Protein AF-A0A0P9FNM0-F1 (afdb_monomer)

Solvent-accessible surface area (backbone atoms only — not comparable to full-atom values): 10881 Å² total; per-residue (Å²): 140,83,51,74,68,59,50,56,63,58,70,64,68,83,53,91,48,70,67,69,65,46,70,87,40,48,72,67,46,51,59,49,38,71,80,38,43,80,54,51,61,32,48,52,51,40,46,36,41,43,70,55,76,51,53,64,92,78,48,52,74,67,55,51,50,51,52,52,53,34,51,51,55,51,51,50,60,74,68,43,91,63,91,73,80,65,59,73,82,60,75,40,80,58,45,65,48,32,53,52,41,36,53,27,50,75,69,69,49,59,66,27,45,35,50,57,47,26,56,71,61,36,95,62,41,91,82,50,55,65,69,57,32,35,49,54,44,53,49,39,35,77,70,68,69,43,66,76,47,86,47,101,88,52,76,67,23,31,50,45,67,56,49,53,51,47,37,53,52,54,52,51,51,65,70,65,54,74,81,76,78,77,82,131

Organism: NCBI:txid186479

Foldseek 3Di:
DQDPVNVVVLVPPPDPPPPVVCDPCPPVCVVVCVVPVVLVVLVVLLSCLLVVVDALVPDDPVRLVSNVVSLVVNVCVVPPPDPPPDPVVCVAPVVVSSSVSSVCSSVVNQKDALLNLLVLQDPCSSVDDSVVSNVVSVVCVVVVQWPWDDDPVDHIITGNVSSNVSNVVVVVVVVPDDPPPDDD

Nearest PDB structures (foldseek):
  5k1y-assembly1_B  TM=5.402E-01  e=5.873E-01  Sulfolobus sp. NOB8H2
  3m8f-assembly1_A  TM=5.898E-01  e=1.051E+00  Bacillus thuringiensis serovar israelensis
  4r4e-assembly1_A  TM=6.222E-01  e=1.880E+00  Bacillus subtilis subsp. subtilis str. 168
  2rdp-assembly1_A-2  TM=3.272E-01  e=3.113E-01  Geobacillus stearothermophilus

Mean predicted aligned error: 13.17 Å

Secondary structure (DSSP, 8-state):
---HHHHHHHTT-SS--TTHHHHSSHHHHHHHHHHHHHHHHHHHHHHHHHTTSS-STT--HHHHHHHHHHHHHHHHHHHS-S-----TTTSSTHHHHHHHHHHHHHHT--EEEHHHHHHHH-TTGGGS-HHHHHHHHHHHHHTTSS-EE--TTS--EEEHHHHHHHHHHHHHHHHHS-------

Radius of gyration: 19.07 Å; Cα contacts (8 Å, |Δi|>4): 123; chains: 1; bounding box: 64×29×48 Å

Sequence (184 aa):
MTTAADRARRTKRLRFDAEALKSETAAIVAALMQEYSHVVDKVDLLVRVANREISRDAADDAGIEEVSAALKQVVDVFTAKTKIRLPAFWDLPGMGQVCAAVVRWLYGDDLLSYTDAAFVLFDDAETLRPSTLTQRIRSLIKQGRLTPYIDPRHAQRVLLSEVEQLRLELQAEAQSAPVRDDPD

Structure (mmCIF, N/CA/C/O backbone):
data_AF-A0A0P9FNM0-F1
#
_entry.id   AF-A0A0P9FNM0-F1
#
loop_
_atom_site.group_PDB
_atom_site.id
_atom_site.type_symbol
_atom_site.label_atom_id
_atom_site.label_alt_id
_atom_site.label_comp_id
_atom_site.label_asym_id
_atom_site.label_entity_id
_atom_site.label_seq_id
_atom_site.pdbx_PDB_ins_code
_atom_site.Cartn_x
_atom_site.Cartn_y
_atom_site.Cartn_z
_atom_site.occupancy
_atom_site.B_iso_or_equiv
_atom_site.auth_seq_id
_atom_site.auth_comp_id
_atom_site.auth_asym_id
_atom_site.auth_atom_id
_atom_site.pdbx_PDB_model_num
ATOM 1 N N . MET A 1 1 ? -29.588 -3.071 -15.336 1.00 38.16 1 MET A N 1
ATOM 2 C CA . MET A 1 1 ? -29.544 -4.348 -14.595 1.00 38.16 1 MET A CA 1
ATOM 3 C C . MET A 1 1 ? -28.225 -5.015 -14.925 1.00 38.16 1 MET A C 1
ATOM 5 O O . MET A 1 1 ? -28.005 -5.347 -16.080 1.00 38.16 1 MET A O 1
ATOM 9 N N . THR A 1 2 ? -27.314 -5.082 -13.961 1.00 36.22 2 THR A N 1
ATOM 10 C CA . THR A 1 2 ? -25.954 -5.610 -14.151 1.00 36.22 2 THR A CA 1
ATOM 11 C C . THR A 1 2 ? -25.942 -7.038 -13.622 1.00 36.22 2 THR A C 1
ATOM 13 O O . THR A 1 2 ? -26.350 -7.263 -12.483 1.00 36.22 2 THR A O 1
ATOM 16 N N . THR A 1 3 ? -25.570 -8.007 -14.457 1.00 47.66 3 THR A N 1
ATOM 17 C CA . THR A 1 3 ? -25.781 -9.432 -14.156 1.00 47.66 3 THR A CA 1
ATOM 18 C C . THR A 1 3 ? -24.746 -9.973 -13.164 1.00 47.66 3 THR A C 1
ATOM 20 O O . THR A 1 3 ? -23.658 -9.418 -13.007 1.00 47.66 3 THR A O 1
ATOM 23 N N . ALA A 1 4 ? -25.053 -11.090 -12.493 1.00 39.69 4 ALA A N 1
ATOM 24 C CA . ALA A 1 4 ? -24.118 -11.775 -11.590 1.00 39.69 4 ALA A CA 1
ATOM 25 C C . ALA A 1 4 ? -22.792 -12.164 -12.286 1.00 39.69 4 ALA A C 1
ATOM 27 O O . ALA A 1 4 ? -21.735 -12.166 -11.656 1.00 39.69 4 ALA A O 1
ATOM 28 N N . ALA A 1 5 ? -22.829 -12.389 -13.606 1.00 36.09 5 ALA A N 1
ATOM 29 C CA . ALA A 1 5 ? -21.651 -12.621 -14.440 1.00 36.09 5 ALA A CA 1
ATOM 30 C C . ALA A 1 5 ? -20.776 -11.361 -14.616 1.00 36.09 5 ALA A C 1
ATOM 32 O O . ALA A 1 5 ? -19.549 -11.466 -14.620 1.00 36.09 5 ALA A O 1
ATOM 33 N N . ASP A 1 6 ? -21.376 -10.168 -14.687 1.00 34.19 6 ASP A N 1
ATOM 34 C CA . ASP A 1 6 ? -20.640 -8.894 -14.698 1.00 34.19 6 ASP A CA 1
ATOM 35 C C . ASP A 1 6 ? -20.016 -8.585 -13.332 1.00 34.19 6 ASP A C 1
ATOM 37 O O . ASP A 1 6 ? -18.922 -8.020 -13.257 1.00 34.19 6 ASP A O 1
ATOM 41 N N . ARG A 1 7 ? -20.677 -9.004 -12.241 1.00 39.34 7 ARG A N 1
ATOM 42 C CA . ARG A 1 7 ? -20.113 -8.946 -10.884 1.00 39.34 7 ARG A CA 1
ATOM 43 C C . ARG A 1 7 ? -18.882 -9.837 -10.769 1.00 39.34 7 ARG A C 1
ATOM 45 O O . ARG A 1 7 ? -17.840 -9.324 -10.384 1.00 39.34 7 ARG A O 1
ATOM 52 N N . ALA A 1 8 ? -18.968 -11.098 -11.199 1.00 34.09 8 ALA A N 1
ATOM 53 C CA . ALA A 1 8 ? -17.859 -12.058 -11.160 1.00 34.09 8 ALA A CA 1
ATOM 54 C C . ALA A 1 8 ? -16.671 -11.666 -12.064 1.00 34.09 8 ALA A C 1
ATOM 56 O O . ALA A 1 8 ? -15.519 -11.932 -11.725 1.00 34.09 8 ALA A O 1
ATOM 57 N N . ARG A 1 9 ? -16.920 -10.981 -13.194 1.00 36.59 9 ARG A N 1
ATOM 58 C CA . ARG A 1 9 ? -15.852 -10.398 -14.033 1.00 36.59 9 ARG A CA 1
ATOM 59 C C . ARG A 1 9 ? -15.162 -9.206 -13.369 1.00 36.59 9 ARG A C 1
ATOM 61 O O . ARG A 1 9 ? -13.968 -9.014 -13.582 1.00 36.59 9 ARG A O 1
ATOM 68 N N . ARG A 1 10 ? -15.876 -8.433 -12.543 1.00 38.09 10 ARG A N 1
ATOM 69 C CA . ARG A 1 10 ? -15.296 -7.343 -11.739 1.00 38.09 10 ARG A CA 1
ATOM 70 C C . ARG A 1 10 ? -14.498 -7.851 -10.541 1.00 38.09 10 ARG A C 1
ATOM 72 O O . ARG A 1 10 ? -13.448 -7.291 -10.257 1.00 38.09 10 ARG A O 1
ATOM 79 N N . THR A 1 11 ? -14.929 -8.939 -9.899 1.00 34.91 11 THR A N 1
ATOM 80 C CA . THR A 1 11 ? -14.232 -9.531 -8.739 1.00 34.91 11 THR A CA 1
ATOM 81 C C . THR A 1 11 ? -12.901 -10.199 -9.100 1.00 34.91 11 THR A C 1
ATOM 83 O O . THR A 1 11 ? -12.111 -10.511 -8.215 1.00 34.91 11 THR A O 1
ATOM 86 N N . LYS A 1 12 ? -12.621 -10.412 -10.393 1.00 34.88 12 LYS A N 1
ATOM 87 C CA . LYS A 1 12 ? -11.414 -11.105 -10.867 1.00 34.88 12 LYS A CA 1
ATOM 88 C C . LYS A 1 12 ? -10.185 -10.201 -11.068 1.00 34.88 12 LYS A C 1
ATOM 90 O O . LYS A 1 12 ? -9.139 -10.704 -11.444 1.00 34.88 12 LYS A O 1
ATOM 95 N N . ARG A 1 13 ? -10.273 -8.890 -10.807 1.00 40.12 13 ARG A N 1
ATOM 96 C CA . ARG A 1 13 ? -9.205 -7.904 -11.097 1.00 40.12 13 ARG A CA 1
ATOM 97 C C . ARG A 1 13 ? -8.299 -7.534 -9.911 1.00 40.12 13 ARG A C 1
ATOM 99 O O . ARG A 1 13 ? -7.720 -6.457 -9.899 1.00 40.12 13 ARG A O 1
ATOM 106 N N . LEU A 1 14 ? -8.170 -8.412 -8.916 1.00 41.09 14 LEU A N 1
ATOM 107 C CA . LEU A 1 14 ? -7.353 -8.162 -7.714 1.00 41.09 14 LEU A CA 1
ATOM 108 C C . LEU A 1 14 ? -6.088 -9.022 -7.600 1.00 41.09 14 LEU A C 1
ATOM 110 O O . LEU A 1 14 ? -5.408 -8.987 -6.578 1.00 41.09 14 LEU A O 1
ATOM 114 N N . ARG A 1 15 ? -5.731 -9.742 -8.661 1.00 39.88 15 ARG A N 1
ATOM 115 C CA . ARG A 1 15 ? -4.331 -10.048 -8.950 1.00 39.88 15 ARG A CA 1
ATOM 116 C C . ARG A 1 15 ? -3.903 -9.087 -10.043 1.00 39.88 15 ARG A C 1
ATOM 118 O O . ARG A 1 15 ? -4.678 -8.848 -10.970 1.00 39.88 15 ARG A O 1
ATOM 125 N N . PHE A 1 16 ? -2.689 -8.556 -9.963 1.00 44.75 16 PHE A N 1
ATOM 126 C CA . PHE A 1 16 ? -2.010 -8.119 -11.176 1.00 44.75 16 PHE A CA 1
ATOM 127 C C . PHE A 1 16 ? -1.901 -9.367 -12.069 1.00 44.75 16 PHE A C 1
ATOM 129 O O . PHE A 1 16 ? -0.986 -10.168 -11.918 1.00 44.75 16 PHE A O 1
ATOM 136 N N . ASP A 1 17 ? -2.916 -9.617 -12.902 1.00 45.38 17 ASP A N 1
ATOM 137 C CA . ASP A 1 17 ? -2.969 -10.777 -13.789 1.00 45.38 17 ASP A CA 1
ATOM 138 C C . ASP A 1 17 ? -1.904 -10.561 -14.867 1.00 45.38 17 ASP A C 1
ATOM 140 O O . ASP A 1 17 ? -2.145 -9.935 -15.904 1.00 45.38 17 ASP A O 1
ATOM 144 N N . ALA A 1 18 ? -0.704 -11.084 -14.615 1.00 43.47 18 ALA A N 1
ATOM 145 C CA . ALA A 1 18 ? 0.415 -11.082 -15.552 1.00 43.47 18 ALA A CA 1
ATOM 146 C C . ALA A 1 18 ? 0.034 -11.689 -16.922 1.00 43.47 18 ALA A C 1
ATOM 148 O O . ALA A 1 18 ? 0.646 -11.374 -17.941 1.00 43.47 18 ALA A O 1
ATOM 149 N N . GLU A 1 19 ? -1.002 -12.534 -16.970 1.00 39.91 19 GLU A N 1
ATOM 150 C CA . GLU A 1 19 ? -1.566 -13.116 -18.194 1.00 39.91 19 GLU A CA 1
ATOM 151 C C . GLU A 1 19 ? -2.535 -12.190 -18.941 1.00 39.91 19 GLU A C 1
ATOM 153 O O . GLU A 1 19 ? -2.484 -12.130 -20.171 1.00 39.91 19 GLU A O 1
ATOM 158 N N . ALA A 1 20 ? -3.360 -11.406 -18.240 1.00 44.75 20 ALA A N 1
ATOM 159 C CA . ALA A 1 20 ? -4.204 -10.393 -18.881 1.00 44.75 20 ALA A CA 1
ATOM 160 C C . ALA A 1 20 ? -3.356 -9.229 -19.434 1.00 44.75 20 ALA A C 1
ATOM 162 O O . ALA A 1 20 ? -3.670 -8.686 -20.492 1.00 44.75 20 ALA A O 1
ATOM 163 N N . LEU A 1 21 ? -2.226 -8.923 -18.781 1.00 43.78 21 LEU A N 1
ATOM 164 C CA . LEU A 1 21 ? -1.200 -7.979 -19.248 1.00 43.78 21 LEU A CA 1
ATOM 165 C C . LEU A 1 21 ? -0.568 -8.375 -20.600 1.00 43.78 21 LEU A C 1
ATOM 167 O O . LEU A 1 21 ? -0.133 -7.507 -21.362 1.00 43.78 21 LEU A O 1
ATOM 171 N N . LYS A 1 22 ? -0.505 -9.680 -20.905 1.00 44.53 22 LYS A N 1
ATOM 172 C CA . LYS A 1 22 ? 0.195 -10.219 -22.084 1.00 44.53 22 LYS A CA 1
ATOM 173 C C . LYS A 1 22 ? -0.610 -10.148 -23.384 1.00 44.53 22 LYS A C 1
ATOM 175 O O . LYS A 1 22 ? 0.004 -10.059 -24.441 1.00 44.53 22 LYS A O 1
ATOM 180 N N . SER A 1 23 ? -1.945 -10.205 -23.349 1.00 42.69 23 SER A N 1
ATOM 181 C CA . SER A 1 23 ? -2.731 -10.571 -24.547 1.00 42.69 23 SER A CA 1
ATOM 182 C C . SER A 1 23 ? -3.192 -9.396 -25.431 1.00 42.69 23 SER A C 1
ATOM 184 O O . SER A 1 23 ? -3.184 -9.527 -26.651 1.00 42.69 23 SER A O 1
ATOM 186 N N . GLU A 1 24 ? -3.514 -8.222 -24.873 1.00 40.38 24 GLU A N 1
ATOM 187 C CA . GLU A 1 24 ? -4.010 -7.071 -25.668 1.00 40.38 24 GLU A CA 1
ATOM 188 C C . GLU A 1 24 ? -2.902 -6.127 -26.174 1.00 40.38 24 GLU A C 1
ATOM 190 O O . GLU A 1 24 ? -3.133 -5.279 -27.034 1.00 40.38 24 GLU A O 1
ATOM 195 N N . THR A 1 25 ? -1.670 -6.311 -25.698 1.00 46.38 25 THR A N 1
ATOM 196 C CA . THR A 1 25 ? -0.555 -5.367 -25.892 1.00 46.38 25 THR A CA 1
ATOM 197 C C . THR A 1 25 ? 0.674 -5.999 -26.555 1.00 46.38 25 THR A C 1
ATOM 199 O O . THR A 1 25 ? 1.683 -5.324 -26.737 1.00 46.38 25 THR A O 1
ATOM 202 N N . ALA A 1 26 ? 0.613 -7.280 -26.936 1.00 43.81 26 ALA A N 1
ATOM 203 C CA . ALA A 1 26 ? 1.778 -8.126 -27.212 1.00 43.81 26 ALA A CA 1
ATOM 204 C C . ALA A 1 26 ? 2.743 -7.601 -28.292 1.00 43.81 26 ALA A C 1
ATOM 206 O O . ALA A 1 26 ? 3.949 -7.715 -28.122 1.00 43.81 26 ALA A O 1
ATOM 207 N N . ALA A 1 27 ? 2.253 -7.008 -29.385 1.00 40.34 27 ALA A N 1
ATOM 208 C CA . ALA A 1 27 ? 3.111 -6.585 -30.501 1.00 40.34 27 ALA A CA 1
ATOM 209 C C . ALA A 1 27 ? 3.817 -5.236 -30.256 1.00 40.34 27 ALA A C 1
ATOM 211 O O . ALA A 1 27 ? 4.983 -5.069 -30.605 1.00 40.34 27 ALA A O 1
ATOM 212 N N . ILE A 1 28 ? 3.127 -4.283 -29.619 1.00 44.41 28 ILE A N 1
ATOM 213 C CA . ILE A 1 28 ? 3.686 -2.971 -29.247 1.00 44.41 28 ILE A CA 1
ATOM 214 C C . ILE A 1 28 ? 4.582 -3.118 -28.012 1.00 44.41 28 ILE A C 1
ATOM 216 O O . ILE A 1 28 ? 5.656 -2.523 -27.950 1.00 44.41 28 ILE A O 1
ATOM 220 N N . VAL A 1 29 ? 4.179 -3.973 -27.065 1.00 46.12 29 VAL A N 1
ATOM 221 C CA . VAL A 1 29 ? 4.998 -4.362 -25.916 1.00 46.12 29 VAL A CA 1
ATOM 222 C C . VAL A 1 29 ? 6.213 -5.159 -26.366 1.00 46.12 29 VAL A C 1
ATOM 224 O O . VAL A 1 29 ? 7.279 -4.833 -25.895 1.00 46.12 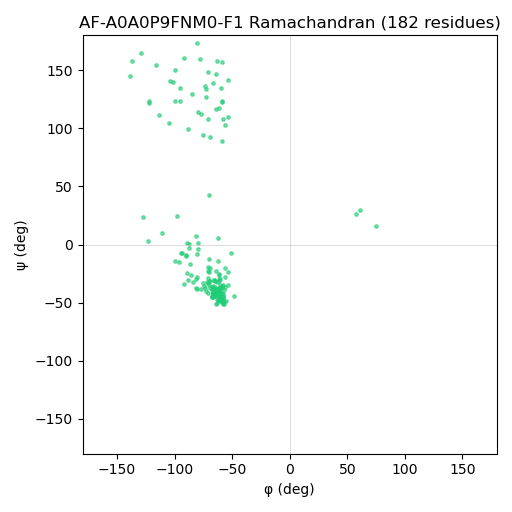29 VAL A O 1
ATOM 227 N N . ALA A 1 30 ? 6.146 -6.094 -27.319 1.00 46.88 30 ALA A N 1
ATOM 228 C CA . ALA A 1 30 ? 7.343 -6.806 -27.793 1.00 46.88 30 ALA A CA 1
ATOM 229 C C . ALA A 1 30 ? 8.399 -5.874 -28.421 1.00 46.88 30 ALA A C 1
ATOM 231 O O . ALA A 1 30 ? 9.590 -6.054 -28.174 1.00 46.88 30 ALA A O 1
ATOM 232 N N . ALA A 1 31 ? 7.975 -4.857 -29.181 1.00 43.03 31 ALA A N 1
ATOM 233 C CA . ALA A 1 31 ? 8.883 -3.872 -29.774 1.00 43.03 31 ALA A CA 1
ATOM 234 C C . ALA A 1 31 ? 9.497 -2.926 -28.720 1.00 43.03 31 ALA A C 1
ATOM 236 O O . ALA A 1 31 ? 10.698 -2.676 -28.749 1.00 43.03 31 ALA A O 1
ATOM 237 N N . LEU A 1 32 ? 8.706 -2.463 -27.742 1.00 45.12 32 LEU A N 1
ATOM 238 C CA . LEU A 1 32 ? 9.200 -1.668 -26.605 1.00 45.12 32 LEU A CA 1
ATOM 239 C C . LEU A 1 32 ? 10.011 -2.514 -25.603 1.00 45.12 32 LEU A C 1
ATOM 241 O O . LEU A 1 32 ? 10.968 -2.029 -25.011 1.00 45.12 32 LEU A O 1
ATOM 245 N N . MET A 1 33 ? 9.690 -3.795 -25.435 1.00 48.84 33 MET A N 1
ATOM 246 C CA . MET A 1 33 ? 10.411 -4.738 -24.575 1.00 48.84 33 MET A CA 1
ATOM 247 C C . MET A 1 33 ? 11.783 -5.091 -25.128 1.00 48.84 33 MET A C 1
ATOM 249 O O . MET A 1 33 ? 12.642 -5.473 -24.351 1.00 48.84 33 MET A O 1
ATOM 253 N N . GLN A 1 34 ? 12.035 -4.960 -26.430 1.00 50.03 34 GLN A N 1
ATOM 254 C CA . GLN A 1 34 ? 13.380 -5.163 -26.972 1.00 50.03 34 GLN A CA 1
ATOM 255 C C . GLN A 1 34 ? 14.316 -3.984 -26.660 1.00 50.03 34 GLN A C 1
ATOM 257 O O . GLN A 1 34 ? 15.503 -4.193 -26.425 1.00 50.03 34 GLN A O 1
ATOM 262 N N . GLU A 1 35 ? 13.779 -2.762 -26.607 1.00 51.06 35 GLU A N 1
ATOM 263 C CA . GLU A 1 35 ? 14.524 -1.533 -26.293 1.00 51.06 35 GLU A CA 1
ATOM 264 C C . GLU A 1 35 ? 14.634 -1.290 -24.769 1.00 51.06 35 GLU A C 1
ATOM 266 O O . GLU A 1 35 ? 15.618 -0.723 -24.291 1.00 51.06 35 GLU A O 1
ATOM 271 N N . TYR A 1 36 ? 13.676 -1.805 -23.985 1.00 60.97 36 TYR A N 1
ATOM 272 C CA . TYR A 1 36 ? 13.563 -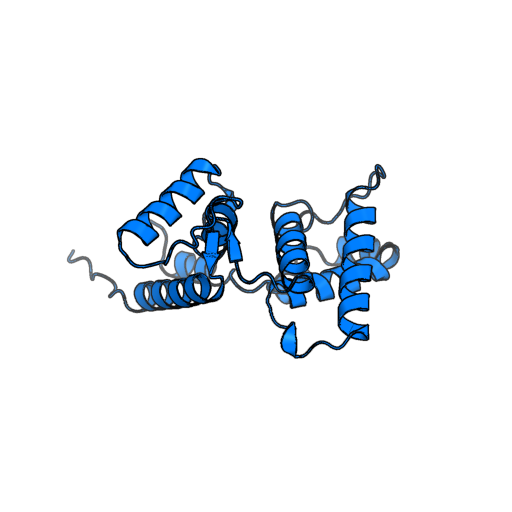1.601 -22.533 1.00 60.97 36 TYR A CA 1
ATOM 273 C C . TYR A 1 36 ? 13.440 -2.902 -21.718 1.00 60.97 36 TYR A C 1
ATOM 275 O O . TYR A 1 36 ? 12.925 -2.873 -20.600 1.00 60.97 36 TYR A O 1
ATOM 283 N N . SER A 1 37 ? 13.914 -4.043 -22.235 1.00 59.75 37 SER A N 1
ATOM 284 C CA . SER A 1 37 ? 13.850 -5.358 -21.553 1.00 59.75 37 SER A CA 1
ATOM 285 C C . SER A 1 37 ? 14.342 -5.285 -20.110 1.00 59.75 37 SER A C 1
ATOM 287 O O . SER A 1 37 ? 13.676 -5.752 -19.191 1.00 59.75 37 SER A O 1
ATOM 289 N N . HIS A 1 38 ? 15.456 -4.582 -19.910 1.00 66.44 38 HIS A N 1
ATOM 290 C CA . HIS A 1 38 ? 16.070 -4.362 -18.607 1.00 66.44 38 HIS A CA 1
ATOM 291 C C . HIS A 1 38 ? 15.174 -3.606 -17.610 1.00 66.44 38 HIS A C 1
ATOM 293 O O . HIS A 1 38 ? 15.348 -3.773 -16.407 1.00 66.44 38 HIS A O 1
ATOM 299 N N . VAL A 1 39 ? 14.228 -2.779 -18.069 1.00 72.94 39 VAL A N 1
ATOM 300 C CA . VAL A 1 39 ? 13.275 -2.052 -17.208 1.00 72.94 39 VAL A CA 1
ATOM 301 C C . VAL A 1 39 ? 12.077 -2.929 -16.853 1.00 72.94 39 VAL A C 1
ATOM 303 O O . VAL A 1 39 ? 11.539 -2.810 -15.754 1.00 72.94 39 VAL A O 1
ATOM 306 N N . VAL A 1 40 ? 11.663 -3.830 -17.748 1.00 70.88 40 VAL A N 1
ATOM 307 C CA . VAL A 1 40 ? 10.503 -4.696 -17.500 1.00 70.88 40 VAL A CA 1
ATOM 308 C C . VAL A 1 40 ? 10.771 -5.692 -16.385 1.00 70.88 40 VAL A C 1
ATOM 310 O O . VAL A 1 40 ? 9.945 -5.796 -15.484 1.00 70.88 40 VAL A O 1
ATOM 313 N N . ASP A 1 41 ? 11.942 -6.328 -16.373 1.00 79.31 41 ASP A N 1
ATOM 314 C CA . ASP A 1 41 ? 12.319 -7.250 -15.292 1.00 79.31 41 ASP A CA 1
ATOM 315 C C . ASP A 1 41 ? 12.366 -6.534 -13.933 1.00 79.31 41 ASP A C 1
ATOM 317 O O . ASP A 1 41 ? 11.976 -7.080 -12.902 1.00 79.31 41 ASP A O 1
ATOM 321 N N . LYS A 1 42 ? 12.787 -5.263 -13.933 1.00 82.94 42 LYS A N 1
ATOM 322 C CA . LYS A 1 42 ? 12.813 -4.426 -12.728 1.00 82.94 42 LYS A CA 1
ATOM 323 C C . LYS A 1 42 ? 11.412 -4.119 -12.251 1.00 82.94 42 LYS A C 1
ATOM 325 O O . LYS A 1 42 ? 11.150 -4.237 -11.065 1.00 82.94 42 LYS A O 1
ATOM 330 N N . VAL A 1 43 ? 10.504 -3.751 -13.146 1.00 79.69 43 VAL A N 1
ATOM 331 C CA . VAL A 1 43 ? 9.116 -3.507 -12.751 1.00 79.69 43 VAL A CA 1
ATOM 332 C C . VAL A 1 43 ? 8.415 -4.769 -12.296 1.00 79.69 43 VAL A C 1
ATOM 334 O O . VAL A 1 43 ? 7.675 -4.690 -11.324 1.00 79.69 43 VAL A O 1
ATOM 337 N N . ASP A 1 44 ? 8.674 -5.918 -12.914 1.00 81.75 44 ASP A N 1
ATOM 338 C CA . ASP A 1 44 ? 8.151 -7.188 -12.413 1.00 81.75 44 ASP A CA 1
ATOM 339 C C . ASP A 1 44 ? 8.637 -7.443 -10.979 1.00 81.75 44 ASP A C 1
ATOM 341 O O . ASP A 1 44 ? 7.825 -7.676 -10.084 1.00 81.75 44 ASP A O 1
ATOM 345 N N . LEU A 1 45 ? 9.936 -7.253 -10.714 1.00 86.38 45 LEU A N 1
ATOM 346 C CA . LEU A 1 45 ? 10.486 -7.305 -9.357 1.00 86.38 45 LEU A CA 1
ATOM 347 C C . LEU A 1 45 ? 9.769 -6.331 -8.405 1.00 86.38 45 LEU A C 1
ATOM 349 O O . LEU A 1 45 ? 9.345 -6.736 -7.322 1.00 86.38 45 LEU A O 1
ATOM 353 N N . LEU A 1 46 ? 9.583 -5.068 -8.800 1.00 87.19 46 LEU A N 1
ATOM 354 C CA . LEU A 1 46 ? 8.896 -4.065 -7.978 1.00 87.19 46 LEU A CA 1
ATOM 355 C C . LEU A 1 46 ? 7.429 -4.426 -7.708 1.00 87.19 46 LEU A C 1
ATOM 357 O O . LEU A 1 46 ? 6.945 -4.214 -6.598 1.00 87.19 46 LEU A O 1
ATOM 361 N N . VAL A 1 47 ? 6.724 -4.988 -8.690 1.00 83.62 47 VAL A N 1
ATOM 362 C CA . VAL A 1 47 ? 5.338 -5.450 -8.539 1.00 83.62 47 VAL A CA 1
ATOM 363 C C . VAL A 1 47 ? 5.273 -6.634 -7.579 1.00 83.62 47 VAL A C 1
ATOM 365 O O . VAL A 1 47 ? 4.426 -6.639 -6.690 1.00 83.62 47 VAL A O 1
ATOM 368 N N . ARG A 1 48 ? 6.195 -7.597 -7.682 1.00 82.44 48 ARG A N 1
ATOM 369 C CA . ARG A 1 48 ? 6.281 -8.733 -6.750 1.00 82.44 48 ARG A CA 1
ATOM 370 C C . ARG A 1 48 ? 6.553 -8.273 -5.317 1.00 82.44 48 ARG A C 1
ATOM 372 O O . ARG A 1 48 ? 5.917 -8.766 -4.385 1.00 82.44 48 ARG A O 1
ATOM 379 N N . VAL A 1 49 ? 7.434 -7.286 -5.133 1.00 86.25 49 VAL A N 1
ATOM 380 C CA . VAL A 1 49 ? 7.658 -6.631 -3.831 1.00 86.25 49 VAL A CA 1
ATOM 381 C C . VAL A 1 49 ? 6.387 -5.931 -3.342 1.00 86.25 49 VAL A C 1
ATOM 383 O O . VAL A 1 49 ? 5.974 -6.137 -2.203 1.00 86.25 49 VAL A O 1
ATOM 386 N N . ALA A 1 50 ? 5.726 -5.142 -4.194 1.00 83.38 50 ALA A N 1
ATOM 387 C CA . ALA A 1 50 ? 4.503 -4.421 -3.841 1.00 83.38 50 ALA A CA 1
ATOM 388 C C . ALA A 1 50 ? 3.334 -5.359 -3.485 1.00 83.38 50 ALA A C 1
ATOM 390 O O . ALA A 1 50 ? 2.538 -5.038 -2.604 1.00 83.38 50 ALA A O 1
ATOM 391 N N . ASN A 1 51 ? 3.269 -6.535 -4.114 1.00 78.50 51 ASN A N 1
ATOM 392 C CA . ASN A 1 51 ? 2.316 -7.605 -3.810 1.00 78.50 51 ASN A CA 1
ATOM 393 C C . ASN A 1 51 ? 2.714 -8.452 -2.590 1.00 78.50 51 ASN A C 1
ATOM 395 O O . ASN A 1 51 ? 2.009 -9.406 -2.263 1.00 78.50 51 ASN A O 1
ATOM 399 N N . ARG A 1 52 ? 3.835 -8.131 -1.927 1.00 78.62 52 ARG A N 1
ATOM 400 C CA . ARG A 1 52 ? 4.423 -8.891 -0.811 1.00 78.62 52 ARG A CA 1
ATOM 401 C C . ARG A 1 52 ? 4.751 -10.353 -1.136 1.00 78.62 52 ARG A C 1
ATOM 403 O O . ARG A 1 52 ? 4.837 -11.189 -0.241 1.00 78.62 52 ARG A O 1
ATOM 410 N N . GLU A 1 53 ? 4.996 -10.673 -2.403 1.00 85.62 53 GLU A N 1
ATOM 411 C CA . GLU A 1 53 ? 5.511 -11.991 -2.799 1.00 85.62 53 GLU A CA 1
ATOM 412 C C . GLU A 1 53 ? 6.962 -12.190 -2.338 1.00 85.62 53 GLU A C 1
ATOM 414 O O . GLU A 1 53 ? 7.444 -13.317 -2.231 1.00 85.62 53 GLU A O 1
ATOM 419 N N . ILE A 1 54 ? 7.654 -11.084 -2.055 1.00 86.25 54 ILE A N 1
ATOM 420 C CA . ILE A 1 54 ? 8.995 -11.046 -1.482 1.00 86.25 54 ILE A CA 1
ATOM 421 C C . ILE A 1 54 ? 8.879 -10.435 -0.085 1.00 86.25 54 ILE A C 1
ATOM 423 O O . ILE A 1 54 ? 8.569 -9.252 0.066 1.00 86.25 54 ILE A O 1
ATOM 427 N N . SER A 1 55 ? 9.114 -11.244 0.949 1.00 85.69 55 SER A N 1
ATOM 428 C CA . SER A 1 55 ? 9.103 -10.770 2.336 1.00 85.69 55 SER A CA 1
ATOM 429 C C . SER A 1 55 ? 10.349 -9.942 2.636 1.00 85.69 55 SER A C 1
ATOM 431 O O . SER A 1 55 ? 11.461 -10.337 2.283 1.00 85.69 55 SER A O 1
ATOM 433 N N . ARG A 1 56 ? 10.168 -8.810 3.324 1.00 85.31 56 ARG A N 1
ATOM 434 C CA . ARG A 1 56 ? 11.278 -7.952 3.748 1.00 85.31 56 ARG A CA 1
ATOM 435 C C . ARG A 1 56 ? 12.163 -8.627 4.792 1.00 85.31 56 ARG A C 1
ATOM 437 O O . ARG A 1 56 ? 13.378 -8.452 4.739 1.00 85.31 56 ARG A O 1
ATOM 444 N N . ASP A 1 57 ? 11.567 -9.411 5.685 1.00 85.94 57 ASP A N 1
ATOM 445 C CA . ASP A 1 57 ? 12.268 -10.108 6.773 1.00 85.94 57 ASP A CA 1
ATOM 446 C C . ASP A 1 57 ? 13.131 -11.269 6.270 1.00 85.94 57 ASP A C 1
ATOM 448 O O . ASP A 1 57 ? 14.074 -11.687 6.935 1.00 85.94 57 ASP A O 1
ATOM 452 N N . ALA A 1 58 ? 12.797 -11.799 5.091 1.00 85.12 58 ALA A N 1
ATOM 453 C CA . ALA A 1 58 ? 13.531 -12.883 4.447 1.00 85.12 58 ALA A CA 1
ATOM 454 C C . ALA A 1 58 ? 14.590 -12.384 3.447 1.00 85.12 58 ALA A C 1
ATOM 456 O O . ALA A 1 58 ? 15.341 -13.200 2.915 1.00 85.12 58 ALA A O 1
ATOM 457 N N . ALA A 1 59 ? 14.631 -11.078 3.160 1.00 88.44 59 ALA A N 1
ATOM 458 C CA . ALA A 1 59 ? 15.578 -10.490 2.223 1.00 88.44 59 ALA A CA 1
ATOM 459 C C . ALA A 1 59 ? 16.909 -10.175 2.916 1.00 88.44 59 ALA A C 1
ATOM 461 O O . ALA A 1 59 ? 16.938 -9.522 3.962 1.00 88.44 59 ALA A O 1
ATOM 462 N N . ASP A 1 60 ? 18.004 -10.622 2.307 1.00 91.06 60 ASP A N 1
ATOM 463 C CA . ASP A 1 60 ? 19.357 -10.249 2.702 1.00 91.06 60 ASP A CA 1
ATOM 464 C C . ASP A 1 60 ? 19.751 -8.872 2.137 1.00 91.06 60 ASP A C 1
ATOM 466 O O . ASP A 1 60 ? 19.021 -8.257 1.352 1.00 91.06 60 ASP A O 1
ATOM 470 N N . ASP A 1 61 ? 20.920 -8.375 2.547 1.00 89.75 61 ASP A N 1
ATOM 471 C CA . ASP A 1 61 ? 21.438 -7.069 2.120 1.00 89.75 61 ASP A CA 1
ATOM 472 C C . ASP A 1 61 ? 21.540 -6.951 0.591 1.00 89.75 61 ASP A C 1
ATOM 474 O O . ASP A 1 61 ? 21.225 -5.900 0.030 1.00 89.75 61 ASP A O 1
ATOM 478 N N . ALA A 1 62 ? 21.898 -8.044 -0.092 1.00 92.31 62 ALA A N 1
ATOM 479 C CA . ALA A 1 62 ? 21.984 -8.090 -1.547 1.00 92.31 62 ALA A CA 1
ATOM 480 C C . ALA A 1 62 ? 20.606 -7.932 -2.212 1.00 92.31 62 ALA A C 1
ATOM 482 O O . ALA A 1 62 ? 20.460 -7.134 -3.139 1.00 92.31 62 ALA A O 1
ATOM 483 N N . GLY A 1 63 ? 19.579 -8.630 -1.718 1.00 90.56 63 GLY A N 1
ATOM 484 C CA . GLY A 1 63 ? 18.211 -8.503 -2.222 1.00 90.56 63 GLY A CA 1
ATOM 485 C C . GLY A 1 63 ? 17.610 -7.117 -1.970 1.00 90.56 63 GLY A C 1
ATOM 486 O O . GLY A 1 63 ? 16.905 -6.573 -2.821 1.00 90.56 63 GLY A O 1
ATOM 487 N N . ILE A 1 64 ? 17.919 -6.494 -0.830 1.00 91.25 64 ILE A N 1
ATOM 488 C CA . ILE A 1 64 ? 17.487 -5.119 -0.533 1.00 91.25 64 ILE A CA 1
ATOM 489 C C . ILE A 1 64 ? 18.145 -4.126 -1.500 1.00 91.25 64 ILE A C 1
ATOM 491 O O . ILE A 1 64 ? 17.471 -3.231 -2.021 1.00 91.25 64 ILE A O 1
ATOM 495 N N . GLU A 1 65 ? 19.447 -4.279 -1.756 1.00 92.69 65 GLU A N 1
ATOM 496 C CA . GLU A 1 65 ? 20.181 -3.433 -2.698 1.00 92.69 65 GLU A CA 1
ATOM 497 C C . GLU A 1 65 ? 19.655 -3.596 -4.131 1.00 92.69 65 GLU A C 1
ATOM 499 O O . GLU A 1 65 ? 19.457 -2.598 -4.827 1.00 92.69 65 GLU A O 1
ATOM 504 N N . GLU A 1 66 ? 19.336 -4.824 -4.548 1.00 93.88 66 GLU A N 1
ATOM 505 C CA . GLU A 1 66 ? 18.733 -5.110 -5.852 1.00 93.88 66 GLU A CA 1
ATOM 506 C C . GLU A 1 66 ? 17.392 -4.382 -6.033 1.00 93.88 66 GLU A C 1
ATOM 508 O O . GLU A 1 66 ? 17.193 -3.683 -7.032 1.00 93.88 66 GLU A O 1
ATOM 513 N N . VAL A 1 67 ? 16.493 -4.483 -5.048 1.00 92.38 67 VAL A N 1
ATOM 514 C CA . VAL A 1 67 ? 15.182 -3.814 -5.079 1.00 92.38 67 VAL A CA 1
ATOM 515 C C . VAL A 1 67 ? 15.339 -2.291 -5.083 1.00 92.38 67 VAL A C 1
ATOM 517 O O . VAL A 1 67 ? 14.663 -1.597 -5.846 1.00 92.38 67 VAL A O 1
ATOM 520 N N . SER A 1 68 ? 16.262 -1.753 -4.282 1.00 93.00 68 SER A N 1
ATOM 521 C CA . SER A 1 68 ? 16.568 -0.317 -4.246 1.00 93.00 68 SER A CA 1
ATOM 522 C C . SER A 1 68 ? 17.106 0.191 -5.592 1.00 93.00 68 SER A C 1
ATOM 524 O O . SER A 1 68 ? 16.646 1.211 -6.120 1.00 93.00 68 SER A O 1
ATOM 526 N N . ALA A 1 69 ? 18.033 -0.550 -6.206 1.00 90.44 69 ALA A N 1
ATOM 527 C CA . ALA A 1 69 ? 18.585 -0.228 -7.516 1.00 90.44 69 ALA A CA 1
ATOM 528 C C . ALA A 1 69 ? 17.525 -0.320 -8.624 1.00 90.44 69 ALA A C 1
ATOM 530 O O . ALA A 1 69 ? 17.485 0.542 -9.508 1.00 90.44 69 ALA A O 1
ATOM 531 N N . ALA A 1 70 ? 16.647 -1.326 -8.569 1.00 89.56 70 ALA A N 1
ATOM 532 C CA . ALA A 1 70 ? 15.517 -1.465 -9.480 1.00 89.56 70 ALA A CA 1
ATOM 533 C C . ALA A 1 70 ? 14.557 -0.273 -9.366 1.00 89.56 70 ALA A C 1
ATOM 535 O O . ALA A 1 70 ? 14.227 0.335 -10.385 1.00 89.56 70 ALA A O 1
ATOM 536 N N . LEU A 1 71 ? 14.187 0.122 -8.143 1.00 89.31 71 LEU A N 1
ATOM 537 C CA . LEU A 1 71 ? 13.327 1.279 -7.891 1.00 89.31 71 LEU A CA 1
ATOM 538 C C . LEU A 1 71 ? 13.920 2.556 -8.483 1.00 89.31 71 LEU A C 1
ATOM 540 O O . LEU A 1 71 ? 13.229 3.278 -9.200 1.00 89.31 71 LEU A O 1
ATOM 544 N N . LYS A 1 72 ? 15.204 2.818 -8.222 1.00 86.56 72 LYS A N 1
ATOM 545 C CA . LYS A 1 72 ? 15.891 4.000 -8.750 1.00 86.56 72 LYS A CA 1
ATOM 546 C C . LYS A 1 72 ? 15.854 4.037 -10.276 1.00 86.56 72 LYS A C 1
ATOM 548 O O . LYS A 1 72 ? 15.465 5.046 -10.847 1.00 86.56 72 LYS A O 1
ATOM 553 N N . GLN A 1 73 ? 16.213 2.934 -10.930 1.00 83.50 73 GLN A N 1
ATOM 554 C CA . GLN A 1 73 ? 16.251 2.865 -12.393 1.00 83.50 73 GLN A CA 1
ATOM 555 C C . GLN A 1 73 ? 14.862 3.050 -13.012 1.00 83.50 73 GLN A C 1
ATOM 557 O O . GLN A 1 73 ? 14.730 3.732 -14.025 1.00 83.50 73 GLN A O 1
ATOM 562 N N . VAL A 1 74 ? 13.821 2.497 -12.387 1.00 80.06 74 VAL A N 1
ATOM 563 C CA . VAL A 1 74 ? 12.436 2.708 -12.821 1.00 80.06 74 VAL A CA 1
ATOM 564 C C . VAL A 1 74 ? 12.051 4.183 -12.664 1.00 80.06 74 VAL A C 1
ATOM 566 O O . VAL A 1 74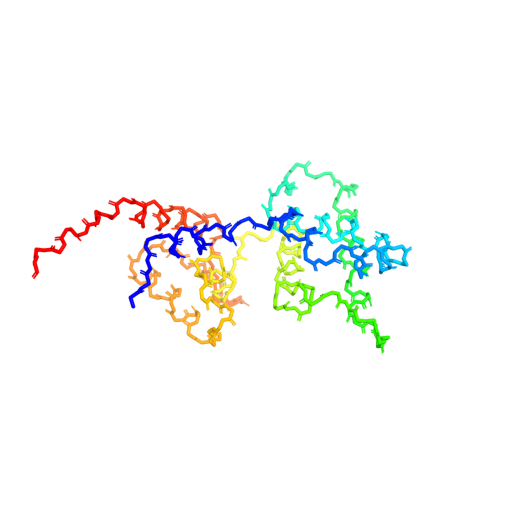 ? 11.630 4.803 -13.635 1.00 80.06 74 VAL A O 1
ATOM 569 N N . VAL A 1 75 ? 12.269 4.795 -11.497 1.00 80.50 75 VAL A N 1
ATOM 570 C CA . VAL A 1 75 ? 11.974 6.223 -11.272 1.00 80.50 75 VAL A CA 1
ATOM 571 C C . VAL A 1 75 ? 12.747 7.128 -12.236 1.00 80.50 75 VAL A C 1
ATOM 573 O O . VAL A 1 75 ? 12.164 8.068 -12.778 1.00 80.50 75 VAL A O 1
ATOM 576 N N . ASP A 1 76 ? 14.020 6.840 -12.500 1.00 80.00 76 ASP A N 1
ATOM 577 C CA . ASP A 1 76 ? 14.845 7.601 -13.443 1.00 80.00 76 ASP A CA 1
ATOM 578 C C . ASP A 1 76 ? 14.243 7.558 -14.858 1.00 80.00 76 ASP A C 1
ATOM 580 O O . ASP A 1 76 ? 14.149 8.591 -15.517 1.00 80.00 76 ASP A O 1
ATOM 584 N N . VAL A 1 77 ? 13.746 6.399 -15.308 1.00 75.00 77 VAL A N 1
ATOM 585 C CA . VAL A 1 77 ? 13.068 6.253 -16.610 1.00 75.00 77 VAL A CA 1
ATOM 586 C C . VAL A 1 77 ? 11.749 7.031 -16.659 1.00 75.00 77 VAL A C 1
ATOM 588 O O . VAL A 1 77 ? 11.480 7.709 -17.649 1.00 75.00 77 VAL A O 1
ATOM 591 N N . PHE A 1 78 ? 10.943 6.977 -15.596 1.00 68.69 78 PHE A N 1
ATOM 592 C CA . PHE A 1 78 ? 9.653 7.678 -15.522 1.00 68.69 78 PHE A CA 1
ATOM 593 C C . PHE A 1 78 ? 9.786 9.201 -15.389 1.00 68.69 78 PHE A C 1
ATOM 595 O O . PHE A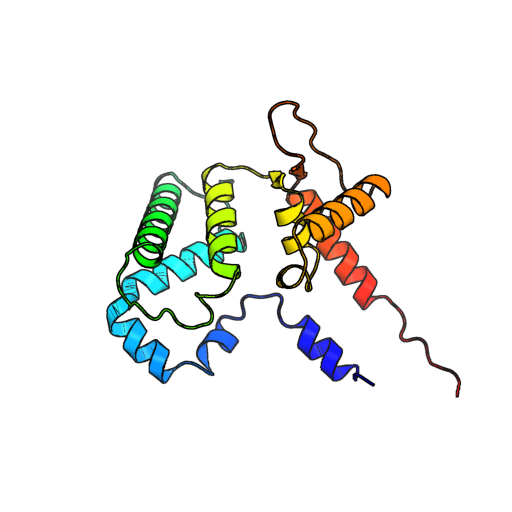 1 78 ? 8.898 9.945 -15.803 1.00 68.69 78 PHE A O 1
ATOM 602 N N . THR A 1 79 ? 10.878 9.678 -14.794 1.00 69.69 79 THR A N 1
ATOM 603 C CA . THR A 1 79 ? 11.136 11.112 -14.582 1.00 69.69 79 THR A CA 1
ATOM 604 C C . THR A 1 79 ? 12.024 11.728 -15.661 1.00 69.69 79 THR A C 1
ATOM 606 O O . THR A 1 79 ? 12.069 12.957 -15.799 1.00 69.69 79 THR A O 1
ATOM 609 N N . ALA A 1 80 ? 12.703 10.906 -16.465 1.00 65.44 80 ALA A N 1
ATOM 610 C CA . ALA A 1 80 ? 13.439 11.365 -17.627 1.00 65.44 80 ALA A CA 1
ATOM 611 C C . ALA A 1 80 ? 12.484 12.074 -18.599 1.00 65.44 80 ALA A C 1
ATOM 613 O O . ALA A 1 80 ? 11.513 11.505 -19.088 1.00 65.44 80 ALA A O 1
ATOM 614 N N . LYS A 1 81 ? 12.794 13.332 -18.944 1.00 50.81 81 LYS A N 1
ATOM 615 C CA . LYS A 1 81 ? 12.021 14.184 -19.880 1.00 50.81 81 LYS A CA 1
ATOM 616 C C . LYS A 1 81 ? 11.933 13.644 -21.319 1.00 50.81 81 LYS A C 1
ATOM 618 O O . LYS A 1 81 ? 11.469 14.337 -22.226 1.00 50.81 81 LYS A O 1
ATOM 623 N N . THR A 1 82 ? 12.442 12.449 -21.563 1.00 51.59 82 THR A N 1
ATOM 624 C CA . THR A 1 82 ? 12.348 11.737 -22.828 1.00 51.59 82 THR A CA 1
ATOM 625 C C . THR A 1 82 ? 10.899 11.350 -23.114 1.00 51.59 82 THR A C 1
ATOM 627 O O . THR A 1 82 ? 10.171 10.927 -22.225 1.00 51.59 82 THR A O 1
ATOM 630 N N . LYS A 1 83 ? 10.475 11.484 -24.378 1.00 46.53 83 LYS A N 1
ATOM 631 C CA . LYS A 1 83 ? 9.135 11.129 -24.890 1.00 46.53 83 LYS A CA 1
ATOM 632 C C . LYS A 1 83 ? 8.905 9.607 -24.919 1.00 46.53 83 LYS A C 1
ATOM 634 O O . LYS A 1 83 ? 8.426 9.077 -25.921 1.00 46.53 83 LYS A O 1
ATOM 639 N N . ILE A 1 84 ? 9.308 8.895 -23.874 1.00 52.59 84 ILE A N 1
ATOM 640 C CA . ILE A 1 84 ? 9.105 7.456 -23.766 1.00 52.59 84 ILE A CA 1
ATOM 641 C C . ILE A 1 84 ? 7.610 7.266 -23.532 1.00 52.59 84 ILE A C 1
ATOM 643 O O . ILE A 1 84 ? 7.082 7.626 -22.483 1.00 52.59 84 ILE A O 1
ATOM 647 N N . ARG A 1 85 ? 6.906 6.760 -24.548 1.00 51.91 85 ARG A N 1
ATOM 648 C CA . ARG A 1 85 ? 5.531 6.294 -24.374 1.00 51.91 85 ARG A CA 1
ATOM 649 C C . ARG A 1 85 ? 5.603 4.961 -23.656 1.00 51.91 85 ARG A C 1
ATOM 651 O O . ARG A 1 85 ? 5.793 3.924 -24.288 1.00 51.91 85 ARG A O 1
ATOM 658 N N . LEU A 1 86 ? 5.479 5.009 -22.339 1.00 52.56 86 LEU A N 1
ATOM 659 C CA . LEU A 1 86 ? 5.270 3.805 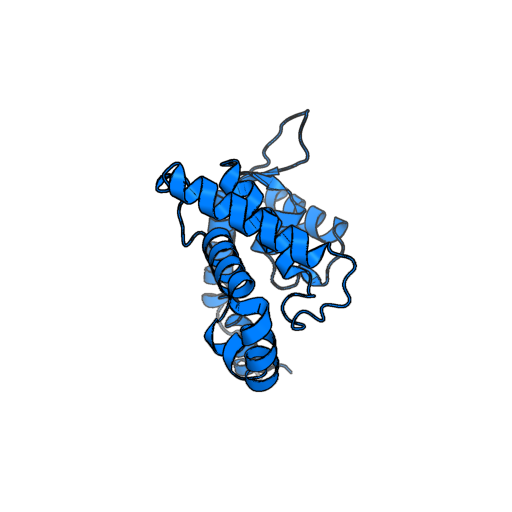-21.561 1.00 52.56 86 LEU A CA 1
ATOM 660 C C . LEU A 1 86 ? 3.913 3.199 -21.953 1.00 52.56 86 LEU A C 1
ATOM 662 O O . LEU A 1 86 ? 2.993 3.935 -22.329 1.00 52.56 86 LEU A O 1
ATOM 666 N N . PRO A 1 87 ? 3.770 1.864 -21.937 1.00 51.97 87 PRO A N 1
ATOM 667 C CA . PRO A 1 87 ? 2.478 1.242 -22.184 1.00 51.97 87 PRO A CA 1
ATOM 668 C C . PRO A 1 87 ? 1.425 1.835 -21.239 1.00 51.97 87 PRO A C 1
ATOM 670 O O . PRO A 1 87 ? 1.717 2.059 -20.070 1.00 51.97 87 PRO A O 1
ATOM 673 N N . ALA A 1 88 ? 0.193 2.058 -21.706 1.00 51.41 88 ALA A N 1
ATOM 674 C CA . ALA A 1 88 ? -0.839 2.774 -20.938 1.00 51.41 88 ALA A CA 1
ATOM 675 C C . ALA A 1 88 ? -1.137 2.169 -19.549 1.00 51.41 88 ALA A C 1
ATOM 677 O O . ALA A 1 88 ? -1.635 2.863 -18.669 1.00 51.41 88 ALA A O 1
ATOM 678 N N . PHE A 1 89 ? -0.799 0.894 -19.326 1.00 50.78 89 PHE A N 1
ATOM 679 C CA . PHE A 1 89 ? -0.911 0.256 -18.013 1.00 50.78 89 PHE A CA 1
ATOM 680 C C . PHE A 1 89 ? 0.119 0.751 -16.977 1.00 50.78 89 PHE A C 1
ATOM 682 O O . PHE A 1 89 ? -0.110 0.598 -15.783 1.00 50.78 89 PHE A O 1
ATOM 689 N N . TRP A 1 90 ? 1.223 1.361 -17.420 1.00 51.75 90 TRP A N 1
ATOM 690 C CA . TRP A 1 90 ? 2.272 1.979 -16.593 1.00 51.75 90 TRP A CA 1
ATOM 691 C C . TRP A 1 90 ? 1.983 3.453 -16.293 1.00 51.75 90 TRP A C 1
ATOM 693 O O . TRP A 1 90 ? 2.484 3.985 -15.309 1.00 51.75 90 TRP A O 1
ATOM 703 N N . ASP A 1 91 ? 1.190 4.100 -17.152 1.00 52.31 91 ASP A N 1
ATOM 704 C CA . ASP A 1 91 ? 0.894 5.542 -17.138 1.00 52.31 91 ASP A CA 1
ATOM 705 C C . ASP A 1 91 ? -0.306 5.898 -16.229 1.00 52.31 91 ASP A C 1
ATOM 707 O O . ASP A 1 91 ? -0.677 7.059 -16.059 1.00 52.31 91 ASP A O 1
ATOM 711 N N . LEU A 1 92 ? -0.940 4.882 -15.637 1.00 44.53 92 LEU A N 1
ATOM 712 C CA . LEU A 1 92 ? -2.069 5.004 -14.718 1.00 44.53 92 LEU A CA 1
ATOM 713 C C . LEU A 1 92 ? -1.583 5.089 -13.256 1.00 44.53 92 LEU A C 1
ATOM 715 O O . LEU A 1 92 ? -0.466 4.664 -12.957 1.00 44.53 92 LEU A O 1
ATOM 719 N N . PRO A 1 93 ? -2.408 5.593 -12.315 1.00 52.84 93 PRO A N 1
ATOM 720 C CA . PRO A 1 93 ? -2.065 5.797 -10.896 1.00 52.84 93 PRO A CA 1
ATOM 721 C C . PRO A 1 93 ? -1.457 4.591 -10.140 1.00 52.84 93 PRO A C 1
ATOM 723 O O . PRO A 1 93 ? -0.976 4.768 -9.021 1.00 52.84 93 PRO A O 1
ATOM 726 N N . GLY A 1 94 ? -1.405 3.400 -10.745 1.00 65.62 94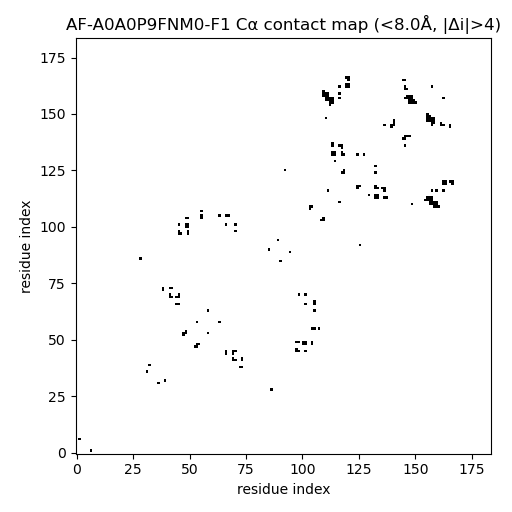 GLY A N 1
ATOM 727 C CA . GLY A 1 94 ? -0.804 2.188 -10.192 1.00 65.62 94 GLY A CA 1
ATOM 728 C C . GLY A 1 94 ? 0.722 2.217 -10.032 1.00 65.62 94 GLY A C 1
ATOM 729 O O . GLY A 1 94 ? 1.208 1.746 -9.010 1.00 65.62 94 GLY A O 1
ATOM 730 N N . MET A 1 95 ? 1.513 2.796 -10.951 1.00 74.44 95 MET A N 1
ATOM 731 C CA . MET A 1 95 ? 2.983 2.742 -10.789 1.00 74.44 95 MET A CA 1
ATOM 732 C C . MET A 1 95 ? 3.469 3.594 -9.609 1.00 74.44 95 MET A C 1
ATOM 734 O O . MET A 1 95 ? 4.351 3.182 -8.859 1.00 74.44 95 MET A O 1
ATOM 738 N N . GLY A 1 96 ? 2.850 4.757 -9.382 1.00 72.75 96 GLY A N 1
ATOM 739 C CA . GLY A 1 96 ? 3.127 5.566 -8.192 1.00 72.75 96 GLY A CA 1
ATOM 740 C C . GLY A 1 96 ? 2.841 4.804 -6.893 1.00 72.75 96 GLY A C 1
ATOM 741 O O . GLY A 1 96 ? 3.596 4.925 -5.929 1.00 72.75 96 GLY A O 1
ATOM 742 N N . GLN A 1 97 ? 1.801 3.965 -6.884 1.00 72.75 97 GLN A N 1
ATOM 743 C CA . GLN A 1 97 ? 1.461 3.105 -5.750 1.00 72.75 97 GLN A CA 1
ATOM 744 C C . GLN A 1 97 ? 2.429 1.932 -5.587 1.00 72.75 97 GLN A C 1
ATOM 746 O O . GLN A 1 97 ? 2.815 1.641 -4.457 1.00 72.75 97 GLN A O 1
ATOM 751 N N . VAL A 1 98 ? 2.861 1.300 -6.686 1.00 80.31 98 VAL A N 1
ATOM 752 C CA . VAL A 1 98 ? 3.906 0.262 -6.672 1.00 80.31 98 VAL A CA 1
ATOM 753 C C . VAL A 1 98 ? 5.184 0.837 -6.067 1.00 80.31 98 VAL A C 1
ATOM 755 O O . VAL A 1 98 ? 5.688 0.298 -5.087 1.00 80.31 98 VAL A O 1
ATOM 758 N N . CYS A 1 99 ? 5.655 1.987 -6.559 1.00 83.69 99 CYS A N 1
ATOM 759 C CA . CYS A 1 99 ? 6.824 2.665 -6.002 1.00 83.69 99 CYS A CA 1
ATOM 760 C C . CYS A 1 99 ? 6.640 2.999 -4.514 1.00 83.69 99 CYS A C 1
ATOM 762 O O . CYS A 1 99 ? 7.542 2.749 -3.720 1.00 83.69 99 CYS A O 1
ATOM 764 N N . ALA A 1 100 ? 5.475 3.511 -4.103 1.00 79.12 100 ALA A N 1
ATOM 765 C CA . ALA A 1 100 ? 5.199 3.800 -2.694 1.00 79.12 100 ALA A CA 1
ATOM 766 C C . ALA A 1 100 ? 5.210 2.535 -1.814 1.00 79.12 100 ALA A C 1
ATOM 768 O O . ALA A 1 100 ? 5.733 2.565 -0.699 1.00 79.12 100 ALA A O 1
ATOM 769 N N . ALA A 1 101 ? 4.672 1.416 -2.307 1.00 82.06 101 ALA A N 1
ATOM 770 C CA . ALA A 1 101 ? 4.696 0.131 -1.614 1.00 82.06 101 ALA A CA 1
ATOM 771 C C . ALA A 1 101 ? 6.119 -0.429 -1.485 1.00 82.06 101 ALA A C 1
ATOM 773 O O . ALA A 1 101 ? 6.502 -0.868 -0.403 1.00 82.06 101 ALA A O 1
ATOM 774 N N . VAL A 1 102 ? 6.923 -0.336 -2.545 1.00 87.81 102 VAL A N 1
ATOM 775 C CA . VAL A 1 102 ? 8.340 -0.728 -2.528 1.00 87.81 102 VAL A CA 1
ATOM 776 C C . VAL A 1 102 ? 9.138 0.137 -1.555 1.00 87.81 102 VAL A C 1
ATOM 778 O O . VAL A 1 102 ? 9.945 -0.385 -0.795 1.00 87.81 102 VAL A O 1
ATOM 781 N N . VAL A 1 103 ? 8.910 1.453 -1.531 1.00 87.38 103 VAL A N 1
ATOM 782 C CA . V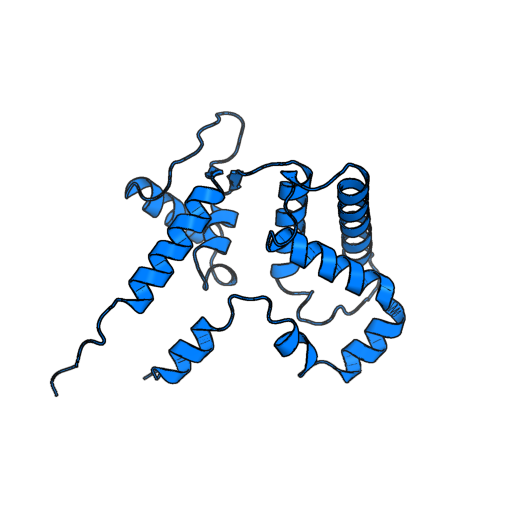AL A 1 103 ? 9.578 2.356 -0.582 1.00 87.38 103 VAL A CA 1
ATOM 783 C C . VAL A 1 103 ? 9.276 1.947 0.860 1.00 87.38 103 VAL A C 1
ATOM 785 O O . VAL A 1 103 ? 10.197 1.849 1.668 1.00 87.38 103 VAL A O 1
ATOM 788 N N . ARG A 1 104 ? 8.013 1.645 1.185 1.00 85.19 104 ARG A N 1
ATOM 789 C CA . ARG A 1 104 ? 7.646 1.126 2.513 1.00 85.19 104 ARG A CA 1
ATOM 790 C C . ARG A 1 104 ? 8.351 -0.189 2.828 1.00 85.19 104 ARG A C 1
ATOM 792 O O . ARG A 1 104 ? 8.905 -0.324 3.914 1.00 85.19 104 ARG A O 1
ATOM 799 N N . TRP A 1 105 ? 8.388 -1.113 1.867 1.00 90.50 105 TRP A N 1
ATOM 800 C CA . TRP A 1 105 ? 9.105 -2.380 2.000 1.00 90.50 105 TRP A CA 1
ATOM 801 C C . TRP A 1 105 ? 10.595 -2.162 2.298 1.00 90.50 105 TRP A C 1
ATOM 803 O O . TRP A 1 105 ? 11.122 -2.754 3.235 1.00 90.50 105 TRP A O 1
ATOM 813 N N . LEU A 1 106 ? 11.264 -1.250 1.583 1.00 89.56 106 LEU A N 1
ATOM 814 C CA . LEU A 1 106 ? 12.677 -0.923 1.808 1.00 89.56 106 LEU A CA 1
ATOM 815 C C . LEU A 1 106 ? 12.930 -0.392 3.226 1.00 89.56 106 LEU A C 1
ATOM 817 O O . LEU A 1 106 ? 13.910 -0.790 3.859 1.00 89.56 106 LEU A O 1
ATOM 821 N N . TYR A 1 107 ? 12.038 0.462 3.732 1.00 85.75 107 TYR A N 1
ATOM 822 C CA . TYR A 1 107 ? 12.135 1.037 5.076 1.00 85.75 107 TYR A CA 1
ATOM 823 C C . TYR A 1 107 ? 11.640 0.116 6.200 1.00 85.75 107 TYR A C 1
ATOM 825 O O . TYR A 1 107 ? 11.830 0.460 7.365 1.00 85.75 107 TYR A O 1
ATOM 833 N N . GLY A 1 108 ? 11.016 -1.023 5.881 1.00 82.00 108 GLY A N 1
ATOM 834 C CA . GLY A 1 108 ? 10.321 -1.843 6.878 1.00 82.00 108 GLY A CA 1
ATOM 835 C C . GLY A 1 108 ? 9.165 -1.093 7.555 1.00 82.00 108 GLY A C 1
ATOM 836 O O . GLY A 1 108 ? 8.890 -1.317 8.730 1.00 82.00 108 GLY A O 1
ATOM 837 N N . ASP A 1 109 ? 8.534 -0.148 6.847 1.00 82.38 109 ASP A N 1
ATOM 838 C CA . ASP A 1 109 ? 7.419 0.648 7.367 1.00 82.38 109 ASP A CA 1
ATOM 839 C C . ASP A 1 109 ? 6.091 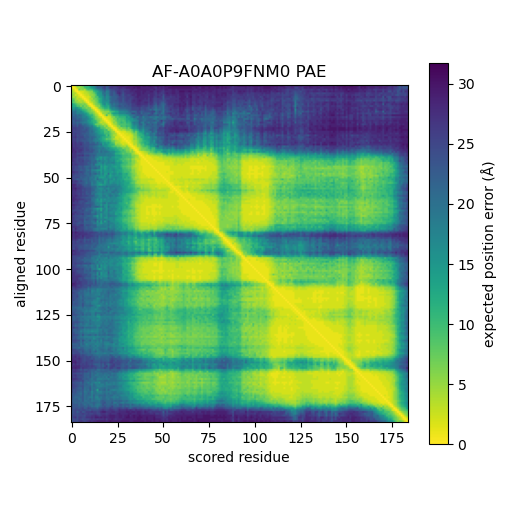-0.070 7.095 1.00 82.38 109 ASP A C 1
ATOM 841 O O . ASP A 1 109 ? 5.535 0.001 5.996 1.00 82.38 109 ASP A O 1
ATOM 845 N N . ASP A 1 110 ? 5.570 -0.748 8.116 1.00 84.69 110 ASP A N 1
ATOM 846 C CA . ASP A 1 110 ? 4.273 -1.429 8.064 1.00 84.69 110 ASP A CA 1
ATOM 847 C C . ASP A 1 110 ? 3.079 -0.491 8.296 1.00 84.69 110 ASP A C 1
ATOM 849 O O . ASP A 1 110 ? 1.937 -0.945 8.422 1.00 84.69 110 ASP A O 1
ATOM 853 N N . LEU A 1 111 ? 3.299 0.823 8.362 1.00 88.00 111 LEU A N 1
ATOM 854 C CA . LEU A 1 111 ? 2.223 1.790 8.517 1.00 88.00 111 LEU A CA 1
ATOM 855 C C . LEU A 1 111 ? 1.783 2.357 7.167 1.00 88.00 111 LEU A C 1
ATOM 857 O O . LEU A 1 111 ? 2.573 2.819 6.343 1.00 88.00 111 LEU A O 1
ATOM 861 N N . LEU A 1 112 ? 0.469 2.416 6.978 1.00 87.00 112 LEU A N 1
ATOM 862 C CA . LEU A 1 112 ? -0.161 3.057 5.834 1.00 87.00 112 LEU A CA 1
ATOM 863 C C . LEU A 1 112 ? -0.754 4.402 6.212 1.00 87.00 112 LEU A C 1
ATOM 865 O O . LEU A 1 112 ? -1.402 4.542 7.249 1.00 87.00 112 LEU A O 1
ATOM 869 N N . SER A 1 113 ? -0.625 5.378 5.314 1.00 88.12 113 SER A N 1
ATOM 870 C CA . SER A 1 113 ? -1.483 6.561 5.355 1.00 88.12 113 SER A CA 1
ATOM 871 C C . SER A 1 113 ? -2.950 6.164 5.136 1.00 88.12 113 SER A C 1
ATOM 873 O O . SER A 1 113 ? -3.245 5.130 4.535 1.00 88.12 113 SER A O 1
ATOM 875 N N . TYR A 1 114 ? -3.903 6.994 5.567 1.00 91.25 114 TYR A N 1
ATOM 876 C CA . TYR A 1 114 ? -5.325 6.705 5.324 1.00 91.25 114 TYR A CA 1
ATOM 877 C C . TYR A 1 114 ? -5.674 6.642 3.831 1.00 91.25 114 TYR A C 1
ATOM 879 O O . TYR A 1 114 ? -6.562 5.894 3.438 1.00 91.25 114 TYR A O 1
ATOM 887 N N . THR A 1 115 ? -4.986 7.403 2.983 1.00 88.19 115 THR A N 1
ATOM 888 C CA . THR A 1 115 ? -5.176 7.302 1.534 1.00 88.19 115 THR A CA 1
ATOM 889 C C . THR A 1 115 ? -4.688 5.960 1.007 1.00 88.19 115 THR A C 1
ATOM 891 O O . THR A 1 115 ? -5.435 5.308 0.286 1.00 88.19 115 THR A O 1
ATOM 894 N N . ASP A 1 116 ? -3.506 5.499 1.423 1.00 86.25 116 ASP A N 1
ATOM 895 C CA . ASP A 1 116 ? -2.972 4.201 0.989 1.00 86.25 116 ASP A CA 1
ATOM 896 C C . ASP A 1 116 ? -3.827 3.038 1.499 1.00 86.25 116 ASP A C 1
ATOM 898 O O . ASP A 1 116 ? -4.151 2.127 0.743 1.00 86.25 116 ASP A O 1
ATOM 902 N N . ALA A 1 117 ? -4.270 3.095 2.758 1.00 89.62 117 ALA A N 1
ATOM 903 C CA . ALA A 1 117 ? -5.171 2.095 3.326 1.00 89.62 117 ALA A CA 1
ATOM 904 C C . ALA A 1 117 ? -6.492 2.003 2.547 1.00 89.62 117 ALA A C 1
ATOM 906 O O . ALA A 1 117 ? -7.021 0.913 2.336 1.00 89.62 117 ALA A O 1
ATOM 907 N N . ALA A 1 118 ? -7.013 3.136 2.069 1.00 89.81 118 ALA A N 1
ATOM 908 C CA . ALA A 1 118 ? -8.218 3.161 1.250 1.00 89.81 118 ALA A CA 1
ATOM 909 C C . ALA A 1 118 ? -8.007 2.507 -0.123 1.00 89.81 118 ALA A C 1
ATOM 911 O O . ALA A 1 118 ? -8.908 1.822 -0.596 1.00 89.81 118 ALA A O 1
ATOM 912 N N . PHE A 1 119 ? -6.830 2.675 -0.734 1.00 84.88 119 PHE A N 1
ATOM 913 C CA . PHE A 1 119 ? -6.474 1.990 -1.982 1.00 84.88 119 PHE A CA 1
ATOM 914 C C . PHE A 1 119 ? -6.358 0.475 -1.820 1.00 84.88 119 PHE A C 1
ATOM 916 O O . PHE A 1 119 ? -6.661 -0.260 -2.753 1.00 84.88 119 PHE A O 1
ATOM 923 N N . VAL A 1 120 ? -5.971 -0.002 -0.637 1.00 86.12 120 VAL A N 1
ATOM 924 C CA . VAL A 1 120 ? -5.965 -1.441 -0.341 1.00 86.12 120 VAL A CA 1
ATOM 925 C C . VAL A 1 120 ? -7.388 -1.981 -0.148 1.00 86.12 120 VAL A C 1
ATOM 927 O O . VAL A 1 120 ? -7.678 -3.103 -0.559 1.00 86.12 120 VAL A O 1
ATOM 930 N N . LEU A 1 121 ? -8.276 -1.203 0.480 1.00 87.56 121 LEU A N 1
ATOM 931 C CA . LEU A 1 121 ? -9.607 -1.665 0.893 1.00 87.56 121 LEU A CA 1
ATOM 932 C C . LEU A 1 121 ? -10.705 -1.501 -0.159 1.00 87.56 121 LEU A C 1
ATOM 934 O O . LEU A 1 121 ? -11.669 -2.267 -0.135 1.00 87.56 121 LEU A O 1
ATOM 938 N N . PHE A 1 122 ? -10.622 -0.490 -1.025 1.00 85.69 122 PHE A N 1
ATOM 939 C CA . PHE A 1 122 ? -11.736 -0.107 -1.889 1.00 85.69 122 PHE A CA 1
ATOM 940 C C . PHE A 1 122 ? -11.367 -0.148 -3.371 1.00 85.69 122 PHE A C 1
ATOM 942 O O . PHE A 1 122 ? -10.522 0.613 -3.834 1.00 85.69 122 PHE A O 1
ATOM 949 N N . ASP A 1 123 ? -12.101 -0.956 -4.136 1.00 80.19 123 ASP A N 1
ATOM 950 C CA . ASP A 1 123 ? -11.908 -1.100 -5.586 1.00 80.19 123 ASP A CA 1
ATOM 951 C C . ASP A 1 123 ? -12.187 0.196 -6.372 1.00 80.19 123 ASP A C 1
ATOM 953 O O . ASP A 1 123 ? -11.712 0.366 -7.492 1.00 80.19 123 ASP A O 1
ATOM 957 N N . ASP A 1 124 ? -12.974 1.124 -5.814 1.00 82.06 124 ASP A N 1
ATOM 958 C CA . ASP A 1 124 ? -13.295 2.413 -6.436 1.00 82.06 124 ASP A CA 1
ATOM 959 C C . ASP A 1 124 ? -12.292 3.526 -6.091 1.00 82.06 124 ASP A C 1
ATOM 961 O O . ASP A 1 124 ? -12.464 4.659 -6.552 1.00 82.06 124 ASP A O 1
ATOM 965 N N . ALA A 1 125 ? -11.239 3.231 -5.317 1.00 82.25 125 ALA A N 1
ATOM 966 C CA . ALA A 1 125 ? -10.362 4.244 -4.739 1.00 82.25 125 ALA A CA 1
ATOM 967 C C . ALA A 1 125 ? -9.685 5.162 -5.773 1.00 82.25 125 ALA A C 1
ATOM 969 O O . ALA A 1 125 ? -9.561 6.361 -5.529 1.00 82.25 125 ALA A O 1
ATOM 970 N N . GLU A 1 126 ? -9.334 4.637 -6.951 1.00 75.50 126 GLU A N 1
ATOM 971 C CA . GLU A 1 126 ? -8.716 5.397 -8.054 1.00 75.50 126 GLU A CA 1
ATOM 972 C C . GLU A 1 126 ? -9.597 6.527 -8.595 1.00 75.50 126 GLU A C 1
ATOM 974 O O . GLU A 1 126 ? -9.098 7.515 -9.130 1.00 75.50 126 GLU A O 1
ATOM 979 N N . THR A 1 127 ? -10.915 6.401 -8.444 1.00 80.06 127 THR A N 1
ATOM 980 C CA . THR A 1 127 ? -11.884 7.384 -8.950 1.00 80.06 127 THR A CA 1
ATOM 981 C C . THR A 1 127 ? -12.280 8.426 -7.906 1.00 80.06 127 THR A C 1
ATOM 983 O O . THR A 1 127 ? -12.988 9.390 -8.210 1.00 80.06 127 THR A O 1
ATOM 986 N N . LEU A 1 128 ? -11.838 8.245 -6.659 1.00 80.94 128 LEU A N 1
ATOM 987 C CA . LEU A 1 128 ? -12.250 9.060 -5.528 1.00 80.94 128 LEU A CA 1
ATOM 988 C C . LEU A 1 128 ? -11.220 10.134 -5.194 1.00 80.94 128 LEU A C 1
ATOM 990 O O . LEU A 1 128 ? -10.012 9.980 -5.354 1.00 80.94 128 LEU A O 1
ATOM 994 N N . ARG A 1 129 ? -11.714 11.249 -4.649 1.00 87.19 129 ARG A N 1
ATOM 995 C CA . ARG A 1 129 ? -10.841 12.308 -4.135 1.00 87.19 129 ARG A CA 1
ATOM 996 C C . ARG A 1 129 ? -10.147 11.845 -2.845 1.00 87.19 129 ARG A C 1
ATOM 998 O O . ARG A 1 129 ? -10.786 11.172 -2.030 1.00 87.19 129 ARG A O 1
ATOM 1005 N N . PRO A 1 130 ? -8.913 12.308 -2.565 1.00 85.00 130 PRO A N 1
ATOM 1006 C CA . PRO A 1 130 ? -8.180 11.952 -1.344 1.00 85.00 130 PRO A CA 1
ATOM 1007 C C . PRO A 1 130 ? -8.948 12.210 -0.038 1.00 85.00 130 PRO A C 1
ATOM 1009 O O . PRO A 1 130 ? -8.848 11.434 0.915 1.00 85.00 130 PRO A O 1
ATOM 1012 N N . SER A 1 131 ? -9.764 13.269 0.016 1.00 89.44 131 SER A N 1
ATOM 1013 C CA . SER A 1 131 ? -10.596 13.578 1.185 1.00 89.44 131 SER A CA 1
ATOM 1014 C C . SER A 1 131 ? -11.671 12.517 1.436 1.00 89.44 131 SER A C 1
ATOM 1016 O O . SER A 1 131 ? -11.901 12.140 2.584 1.00 89.44 131 SER A O 1
ATOM 1018 N N . THR A 1 132 ? -12.288 11.993 0.373 1.00 92.00 132 THR A N 1
ATOM 1019 C CA . THR A 1 132 ? -13.290 10.922 0.447 1.00 92.00 132 THR A CA 1
ATOM 1020 C C . THR A 1 132 ? -12.662 9.617 0.928 1.00 92.00 132 THR A C 1
ATOM 1022 O O . THR A 1 132 ? -13.210 8.979 1.825 1.00 92.00 132 THR A O 1
ATOM 1025 N N . LEU A 1 133 ? -11.486 9.261 0.400 1.00 90.44 133 LEU A N 1
ATOM 1026 C CA . LEU A 1 133 ? -10.708 8.097 0.844 1.00 90.44 133 LEU A CA 1
ATOM 1027 C C . LEU A 1 133 ? -10.398 8.175 2.345 1.00 90.44 133 LEU A C 1
ATOM 1029 O O . LEU A 1 133 ? -10.734 7.275 3.114 1.00 90.44 133 LEU A O 1
ATOM 1033 N N . THR A 1 134 ? -9.859 9.317 2.775 1.00 92.06 134 THR A N 1
ATOM 1034 C CA . THR A 1 134 ? -9.536 9.591 4.182 1.00 92.06 134 THR A CA 1
ATOM 1035 C C . THR A 1 134 ? -10.771 9.471 5.082 1.00 92.06 134 THR A C 1
ATOM 1037 O O . THR A 1 134 ? -10.701 8.907 6.174 1.00 92.06 134 THR A O 1
ATOM 1040 N N . GLN A 1 135 ? -11.922 9.990 4.642 1.00 93.94 135 GLN A N 1
ATOM 1041 C CA . GLN A 1 135 ? -13.159 9.924 5.416 1.00 93.94 135 GLN A CA 1
ATOM 1042 C C . GLN A 1 135 ? -13.676 8.488 5.559 1.00 93.94 135 GLN A C 1
ATOM 1044 O O . GLN A 1 135 ? -14.135 8.132 6.643 1.00 93.94 135 GLN A O 1
ATOM 1049 N N . ARG A 1 136 ? -13.567 7.654 4.516 1.00 94.62 136 ARG A N 1
ATOM 1050 C CA . ARG A 1 136 ? -13.954 6.236 4.594 1.00 94.62 136 ARG A CA 1
ATOM 1051 C C . ARG A 1 136 ? -13.120 5.474 5.626 1.00 94.62 136 ARG A C 1
ATOM 1053 O O . ARG A 1 136 ? -13.700 4.776 6.453 1.00 94.62 136 ARG A O 1
ATOM 1060 N N . ILE A 1 137 ? -11.802 5.683 5.662 1.00 95.56 137 ILE A N 1
ATOM 1061 C CA . ILE A 1 137 ? -10.941 5.080 6.696 1.00 95.56 137 ILE A CA 1
ATOM 1062 C C . ILE A 1 137 ? -11.300 5.580 8.095 1.00 95.56 137 ILE A C 1
ATOM 1064 O O . ILE A 1 137 ? -11.449 4.782 9.017 1.00 95.56 137 ILE A O 1
ATOM 1068 N N . ARG A 1 138 ? -11.540 6.886 8.266 1.00 94.56 138 ARG A N 1
ATOM 1069 C CA . ARG A 1 138 ? -12.005 7.428 9.555 1.00 94.56 138 ARG A CA 1
ATOM 1070 C C . ARG A 1 138 ? -13.324 6.807 10.014 1.00 94.56 138 ARG A C 1
ATOM 1072 O O . ARG A 1 138 ? -13.506 6.617 11.213 1.00 94.56 138 ARG A O 1
ATOM 1079 N N . SER A 1 139 ? -14.240 6.506 9.096 1.00 95.38 139 SER A N 1
ATOM 1080 C CA . SER A 1 139 ? -15.484 5.807 9.431 1.00 95.38 139 SER A CA 1
ATOM 1081 C C . SER A 1 139 ? -15.220 4.384 9.926 1.00 95.38 139 SER A C 1
ATOM 1083 O O . SER A 1 139 ? -15.788 4.010 10.947 1.00 95.38 139 SER A O 1
ATOM 1085 N N . LEU A 1 140 ? -14.323 3.632 9.279 1.00 94.94 140 LEU A N 1
ATOM 1086 C CA . LEU A 1 140 ? -13.925 2.289 9.730 1.00 94.94 140 LEU A CA 1
ATOM 1087 C C . LEU A 1 140 ? -13.276 2.318 11.120 1.00 94.94 140 LEU A C 1
ATOM 1089 O O . LEU A 1 140 ? -13.596 1.490 11.968 1.00 94.94 140 LEU A O 1
ATOM 1093 N N . ILE A 1 141 ? -12.443 3.324 11.392 1.00 94.94 141 ILE A N 1
ATOM 1094 C CA . ILE A 1 141 ? -11.849 3.541 12.718 1.00 94.94 141 ILE A CA 1
ATOM 1095 C C . ILE A 1 141 ? -12.928 3.829 13.768 1.00 94.94 141 ILE A C 1
ATOM 1097 O O . ILE A 1 141 ? -12.934 3.229 14.837 1.00 94.94 141 ILE A O 1
ATOM 1101 N N . LYS A 1 142 ? -13.887 4.717 13.467 1.00 94.94 142 LYS A N 1
ATOM 1102 C CA . LYS A 1 142 ? -15.007 5.016 14.380 1.00 94.94 142 LYS A CA 1
ATOM 1103 C C . LYS A 1 142 ? -15.883 3.797 14.669 1.00 94.94 142 LYS A C 1
ATOM 1105 O O . LYS A 1 142 ? -16.475 3.723 15.737 1.00 94.94 142 LYS A O 1
ATOM 1110 N N . GLN A 1 143 ? -15.978 2.874 13.717 1.00 94.00 143 GLN A N 1
ATOM 1111 C CA . GLN A 1 143 ? -16.686 1.603 13.863 1.00 94.00 143 GLN A CA 1
ATOM 1112 C C . GLN A 1 143 ? -15.868 0.547 14.625 1.00 94.00 143 GLN A C 1
ATOM 1114 O O . GLN A 1 143 ? -16.377 -0.543 14.856 1.00 94.00 143 GLN A O 1
ATOM 1119 N N . GLY A 1 144 ? -14.618 0.843 14.997 1.00 93.25 144 GLY A N 1
ATOM 1120 C CA . GLY A 1 144 ? -13.725 -0.097 15.674 1.00 93.25 144 GLY A CA 1
ATOM 1121 C C . GLY A 1 144 ? -13.141 -1.180 14.763 1.00 93.25 144 GLY A C 1
ATOM 1122 O O . GLY A 1 144 ? -12.644 -2.175 15.272 1.00 93.25 144 GLY A O 1
ATOM 1123 N N . ARG A 1 145 ? -13.203 -1.011 13.432 1.00 93.94 145 ARG A N 1
ATOM 1124 C CA . ARG A 1 145 ? -12.679 -1.988 12.456 1.00 93.94 145 ARG A CA 1
ATOM 1125 C C . ARG A 1 145 ? -11.196 -1.803 12.123 1.00 93.94 145 ARG A C 1
ATOM 1127 O O . ARG A 1 145 ? -10.602 -2.694 11.536 1.00 93.94 145 ARG A O 1
ATOM 1134 N N . LEU A 1 146 ? -10.623 -0.641 12.437 1.00 94.75 146 LEU A N 1
ATOM 1135 C CA . LEU A 1 146 ? -9.202 -0.329 12.257 1.00 94.75 146 LEU A CA 1
ATOM 1136 C C . LEU A 1 146 ? -8.694 0.446 13.469 1.00 94.75 146 LEU A C 1
ATOM 1138 O O . LEU A 1 146 ? -9.417 1.303 13.994 1.00 94.75 146 LEU A O 1
ATOM 1142 N N . THR A 1 147 ? -7.439 0.220 13.850 1.00 92.88 147 THR A N 1
ATOM 1143 C CA . THR A 1 147 ? -6.805 0.945 14.950 1.00 92.88 147 THR A CA 1
ATOM 1144 C C . THR A 1 147 ? -6.000 2.125 14.398 1.00 92.88 147 THR A C 1
ATOM 1146 O O . THR A 1 147 ? -5.118 1.943 13.555 1.00 92.88 147 THR A O 1
ATOM 1149 N N . PRO A 1 148 ? -6.261 3.371 14.835 1.00 92.69 148 PRO A N 1
ATOM 1150 C CA . PRO A 1 148 ? -5.452 4.500 14.411 1.00 92.69 148 PRO A CA 1
ATOM 1151 C C . PRO A 1 148 ? -4.085 4.440 15.095 1.00 92.69 148 PRO A C 1
ATOM 1153 O O . PRO A 1 148 ? -3.994 4.429 16.322 1.00 92.69 148 PRO A O 1
ATOM 1156 N N . TYR A 1 149 ? -3.017 4.494 14.306 1.00 88.19 149 TYR A N 1
ATOM 1157 C CA . TYR A 1 149 ? -1.686 4.778 14.818 1.00 88.19 149 TYR A CA 1
ATOM 1158 C C . TYR A 1 149 ? -1.550 6.289 15.033 1.00 88.19 149 TYR A C 1
ATOM 1160 O O . TYR A 1 149 ? -1.617 7.078 14.082 1.00 88.19 149 TYR A O 1
ATOM 1168 N N . ILE A 1 150 ? -1.415 6.695 16.297 1.00 77.94 150 ILE A N 1
ATOM 1169 C CA . ILE A 1 150 ? -1.341 8.100 16.700 1.00 77.94 150 ILE A CA 1
ATOM 1170 C C . ILE A 1 150 ? 0.104 8.427 17.058 1.00 77.94 150 ILE A C 1
ATOM 1172 O O . ILE A 1 150 ? 0.576 8.097 18.142 1.00 77.94 150 ILE A O 1
ATOM 1176 N N . ASP A 1 151 ? 0.778 9.138 16.160 1.00 73.94 151 ASP A N 1
ATOM 1177 C CA . ASP A 1 151 ? 2.050 9.792 16.443 1.00 73.94 151 ASP A CA 1
ATOM 1178 C C . ASP A 1 151 ? 1.893 11.297 16.167 1.00 73.94 151 ASP A C 1
ATOM 1180 O O . ASP A 1 151 ? 1.515 11.673 15.056 1.00 73.94 151 ASP A O 1
ATOM 1184 N N . PRO A 1 152 ? 2.165 12.180 17.146 1.00 65.81 152 PRO A N 1
ATOM 1185 C CA . PRO A 1 152 ? 2.022 13.627 16.981 1.00 65.81 152 PRO A CA 1
ATOM 1186 C C . PRO A 1 152 ? 2.931 14.236 15.900 1.00 65.81 152 PRO A C 1
ATOM 1188 O O . PRO A 1 152 ? 2.715 15.382 15.509 1.00 65.81 152 PRO A O 1
ATOM 1191 N N . ARG A 1 153 ? 3.949 13.510 15.423 1.00 70.31 153 ARG A N 1
ATOM 1192 C CA . ARG A 1 153 ? 4.882 13.956 14.376 1.00 70.31 153 ARG A CA 1
ATOM 1193 C C . ARG A 1 153 ? 4.550 13.413 12.990 1.00 70.31 153 ARG A C 1
ATOM 1195 O O . ARG A 1 153 ? 5.083 13.925 12.009 1.00 70.31 153 ARG A O 1
ATOM 1202 N N . HIS A 1 154 ? 3.685 12.407 12.896 1.00 66.56 154 HIS A N 1
ATOM 1203 C CA . HIS A 1 154 ? 3.371 11.739 11.638 1.00 66.56 154 HIS A CA 1
ATOM 1204 C C . HIS A 1 154 ? 1.907 11.943 11.249 1.00 66.56 154 HIS A C 1
ATOM 1206 O O . HIS A 1 154 ? 1.027 12.185 12.074 1.00 66.56 154 HIS A O 1
ATOM 1212 N N . ALA A 1 155 ? 1.640 11.861 9.944 1.00 70.75 155 ALA A N 1
ATOM 1213 C CA . ALA A 1 155 ? 0.274 11.855 9.441 1.00 70.75 155 ALA A CA 1
ATOM 1214 C C . ALA A 1 155 ? -0.516 10.677 10.042 1.00 70.75 155 ALA A C 1
ATOM 1216 O O . ALA A 1 155 ? 0.064 9.671 10.445 1.00 70.75 155 ALA A O 1
ATOM 1217 N N . GLN A 1 156 ? -1.844 10.794 10.069 1.00 84.06 156 GLN A N 1
ATOM 1218 C CA . GLN A 1 156 ? -2.718 9.736 10.572 1.00 84.06 156 GLN A CA 1
ATOM 1219 C C . GLN A 1 156 ? -2.508 8.44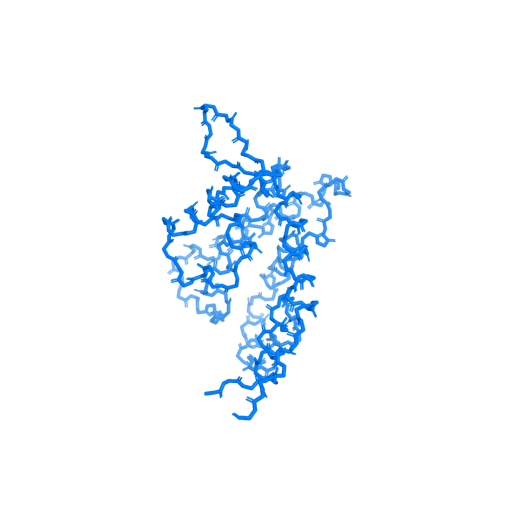0 9.774 1.00 84.06 156 GLN A C 1
ATOM 1221 O O . GLN A 1 156 ? -2.652 8.435 8.546 1.00 84.06 156 GLN A O 1
ATOM 1226 N N . ARG A 1 157 ? -2.154 7.362 10.479 1.00 89.69 157 ARG A N 1
ATOM 1227 C CA . ARG A 1 157 ? -1.774 6.075 9.889 1.00 89.69 157 ARG A CA 1
ATOM 1228 C C . ARG A 1 157 ? -2.536 4.908 10.514 1.00 89.69 157 ARG A C 1
ATOM 1230 O O . ARG A 1 157 ? -3.162 5.062 11.561 1.00 89.69 157 ARG A O 1
ATOM 1237 N N . VAL A 1 158 ? -2.502 3.763 9.848 1.00 91.69 158 VAL A N 1
ATOM 1238 C CA . VAL A 1 158 ? -3.027 2.467 10.313 1.00 91.69 158 VAL A CA 1
ATOM 1239 C C . VAL A 1 158 ? -2.020 1.369 9.978 1.00 91.69 158 VAL A C 1
ATOM 1241 O O . VAL A 1 158 ? -1.196 1.554 9.082 1.00 91.69 158 VAL A O 1
ATOM 1244 N N . LEU A 1 159 ? -2.077 0.239 10.681 1.00 90.50 159 LEU A N 1
ATOM 1245 C CA . LEU A 1 159 ? -1.223 -0.911 10.386 1.00 90.50 159 LEU A CA 1
ATOM 1246 C C . LEU A 1 159 ? -1.669 -1.603 9.096 1.00 90.50 159 LEU A C 1
ATOM 1248 O O . LEU A 1 159 ? -2.850 -1.883 8.900 1.00 90.50 159 LEU A O 1
ATOM 1252 N N . LEU A 1 160 ? -0.712 -1.911 8.225 1.00 87.31 160 LEU A N 1
ATOM 1253 C CA . LEU A 1 160 ? -0.957 -2.598 6.961 1.00 87.31 160 LEU A CA 1
ATOM 1254 C C . LEU A 1 160 ? -1.565 -3.993 7.171 1.00 87.31 160 LEU A C 1
ATOM 1256 O O . LEU A 1 160 ? -2.490 -4.361 6.454 1.00 87.31 160 LEU A O 1
ATOM 1260 N N . SER A 1 161 ? -1.123 -4.730 8.193 1.00 87.12 161 SER A N 1
ATOM 1261 C CA . SER A 1 161 ? -1.678 -6.045 8.541 1.00 87.12 161 SER A CA 1
ATOM 1262 C C . SER A 1 161 ? -3.160 -5.986 8.931 1.00 87.12 161 SER A C 1
ATOM 1264 O O . SER A 1 161 ? -3.944 -6.812 8.468 1.00 87.12 161 SER A O 1
ATOM 1266 N N . GLU A 1 162 ? -3.573 -4.986 9.719 1.00 91.12 162 GLU A N 1
ATOM 1267 C CA . GLU A 1 162 ? -4.987 -4.776 10.070 1.00 91.12 162 GLU A CA 1
ATOM 1268 C C . GLU A 1 162 ? -5.827 -4.457 8.826 1.00 91.12 162 GLU A C 1
ATOM 1270 O O . GLU A 1 162 ? -6.934 -4.969 8.661 1.00 91.12 162 GLU A O 1
ATOM 1275 N N . VAL A 1 163 ? -5.290 -3.633 7.922 1.00 90.69 163 VAL A N 1
ATOM 1276 C CA . VAL A 1 163 ? -5.954 -3.269 6.663 1.00 90.69 163 VAL A CA 1
ATOM 1277 C C . VAL A 1 163 ? -6.123 -4.488 5.750 1.00 90.69 163 VAL A C 1
ATOM 1279 O O . VAL A 1 163 ? -7.190 -4.672 5.164 1.00 90.69 163 VAL A O 1
ATOM 1282 N N . GLU A 1 164 ? -5.104 -5.338 5.634 1.00 88.12 164 GLU A N 1
ATOM 1283 C CA . GLU A 1 164 ? -5.163 -6.575 4.847 1.00 88.12 164 GLU A CA 1
ATOM 1284 C C . GLU A 1 164 ? -6.157 -7.580 5.432 1.00 88.12 164 GLU A C 1
ATOM 1286 O O . GLU A 1 164 ? -6.963 -8.147 4.692 1.00 88.12 164 GLU A O 1
ATOM 1291 N N . GLN A 1 165 ? -6.154 -7.761 6.754 1.00 90.00 165 GLN A N 1
ATOM 1292 C CA . GLN A 1 165 ? -7.122 -8.622 7.427 1.00 90.00 165 GLN A CA 1
ATOM 1293 C C . GLN A 1 165 ? -8.552 -8.133 7.177 1.00 90.00 165 GLN A C 1
ATOM 1295 O O . GLN A 1 165 ? -9.409 -8.906 6.748 1.00 90.00 165 GLN A O 1
ATOM 1300 N N . LEU A 1 166 ? -8.793 -6.832 7.351 1.00 92.38 166 LEU A N 1
ATOM 1301 C CA . LEU A 1 166 ? -10.099 -6.233 7.109 1.00 92.38 166 LEU A CA 1
ATOM 1302 C C . LEU A 1 166 ? -10.555 -6.404 5.653 1.00 92.38 166 LEU A C 1
ATOM 1304 O O . LEU A 1 166 ? -11.734 -6.636 5.386 1.00 92.38 166 LEU A O 1
ATOM 1308 N N . ARG A 1 167 ? -9.633 -6.318 4.691 1.00 89.94 167 ARG A N 1
ATOM 1309 C CA . ARG A 1 167 ? -9.939 -6.575 3.279 1.00 89.94 167 ARG A CA 1
ATOM 1310 C C . ARG A 1 167 ? -10.437 -8.005 3.065 1.00 89.94 167 ARG A C 1
ATOM 1312 O O . ARG A 1 167 ? -11.419 -8.195 2.349 1.00 89.94 167 ARG A O 1
ATOM 1319 N N . LEU A 1 168 ? -9.779 -8.994 3.669 1.00 87.38 168 LEU A N 1
ATOM 1320 C CA . LEU A 1 168 ? -10.183 -10.400 3.573 1.00 87.38 168 LEU A CA 1
ATOM 1321 C C . LEU A 1 168 ? -11.553 -10.635 4.220 1.00 87.38 168 LEU A C 1
ATOM 1323 O O . LEU A 1 168 ? -12.392 -11.319 3.635 1.00 87.38 168 LEU A O 1
ATOM 1327 N N . GLU A 1 169 ? -11.808 -10.018 5.375 1.00 89.62 169 GLU A N 1
ATOM 1328 C CA . GLU A 1 169 ? -13.114 -10.056 6.045 1.00 89.62 169 GLU A CA 1
ATOM 1329 C C . GLU A 1 169 ? -14.220 -9.494 5.143 1.00 89.62 169 GLU A C 1
ATOM 1331 O O . GLU A 1 169 ? -15.223 -10.163 4.903 1.00 89.62 169 GLU A O 1
ATOM 1336 N N . LEU A 1 170 ? -14.010 -8.312 4.555 1.00 86.12 170 LEU A N 1
ATOM 1337 C CA . LEU A 1 170 ? -14.963 -7.686 3.631 1.00 86.12 170 LEU A CA 1
ATOM 1338 C C . LEU A 1 170 ? -15.218 -8.536 2.376 1.00 86.12 170 LEU A C 1
ATOM 1340 O O . LEU A 1 170 ? -16.346 -8.603 1.885 1.00 86.12 170 LEU A O 1
ATOM 1344 N N . GLN A 1 171 ? -14.187 -9.203 1.851 1.00 83.12 171 GLN A N 1
ATOM 1345 C CA . GLN A 1 171 ? -14.332 -10.125 0.722 1.00 83.12 171 GLN A CA 1
ATOM 1346 C C . GLN A 1 171 ? -15.146 -11.366 1.103 1.00 83.12 171 GLN A C 1
ATOM 1348 O O . GLN A 1 171 ? -16.007 -11.787 0.328 1.00 83.12 171 GLN A O 1
ATOM 1353 N N . ALA A 1 172 ? -14.918 -11.927 2.291 1.00 82.94 172 ALA A N 1
ATOM 1354 C CA . ALA A 1 172 ? -15.680 -13.061 2.804 1.00 82.94 172 ALA A CA 1
ATOM 1355 C C . ALA A 1 172 ? -17.148 -12.689 3.085 1.00 82.94 172 ALA A C 1
ATOM 1357 O O . ALA A 1 172 ? -18.053 -13.442 2.720 1.00 82.94 172 ALA A O 1
ATOM 1358 N N . GLU A 1 173 ? -17.404 -11.507 3.658 1.00 84.12 173 GLU A N 1
ATOM 1359 C CA . GLU A 1 173 ? -18.749 -10.947 3.860 1.00 84.12 173 GLU A CA 1
ATOM 1360 C C . GLU A 1 173 ? -19.496 -10.803 2.522 1.00 84.12 173 GLU A C 1
ATOM 1362 O O . GLU A 1 173 ? -20.646 -11.225 2.396 1.00 84.12 173 GLU A O 1
ATOM 1367 N N . ALA A 1 174 ? -18.829 -10.266 1.494 1.00 80.38 174 ALA A N 1
ATOM 1368 C CA . ALA A 1 174 ? -19.411 -10.088 0.164 1.00 80.38 174 ALA A CA 1
ATOM 1369 C C . ALA A 1 174 ? -19.736 -11.418 -0.540 1.00 80.38 174 ALA A C 1
ATOM 1371 O O . ALA A 1 174 ? -20.685 -11.476 -1.323 1.00 80.38 174 ALA A O 1
ATOM 1372 N N . GLN A 1 175 ? -18.971 -12.479 -0.266 1.00 73.12 175 GLN A N 1
ATOM 1373 C CA . GLN A 1 175 ? -19.214 -13.829 -0.791 1.00 73.12 175 GLN A CA 1
ATOM 1374 C C . GLN A 1 175 ? -20.299 -14.588 -0.014 1.00 73.12 175 GLN A C 1
ATOM 1376 O O . GLN A 1 175 ? -20.972 -15.442 -0.586 1.00 73.12 175 GLN A O 1
ATOM 1381 N N . SER A 1 176 ? -20.478 -14.272 1.271 1.00 69.31 176 SER A N 1
ATOM 1382 C CA . SER A 1 176 ? -21.440 -14.934 2.166 1.00 69.31 176 SER A CA 1
ATOM 1383 C C . SER A 1 176 ? -22.819 -14.269 2.176 1.00 69.31 176 SER A C 1
ATOM 1385 O O . SER A 1 176 ? -23.759 -14.813 2.755 1.00 69.31 176 SER A O 1
ATOM 1387 N N . ALA A 1 177 ? -22.961 -13.094 1.558 1.00 58.00 177 ALA A N 1
ATOM 1388 C CA . ALA A 1 177 ? -24.242 -12.416 1.437 1.00 58.00 177 ALA A CA 1
ATOM 1389 C C . ALA A 1 177 ? -25.201 -13.263 0.573 1.00 58.00 177 ALA A C 1
ATOM 1391 O O . ALA A 1 177 ? -24.920 -13.466 -0.613 1.00 58.00 177 ALA A O 1
ATOM 1392 N N . PRO A 1 178 ? -26.329 -13.757 1.125 1.00 52.41 178 PRO A N 1
ATOM 1393 C CA . PRO A 1 178 ? -27.290 -14.513 0.341 1.00 52.41 178 PRO A CA 1
ATOM 1394 C C . PRO A 1 178 ? -27.793 -13.635 -0.802 1.00 52.41 178 PRO A C 1
ATOM 1396 O O . PRO A 1 178 ? -28.127 -12.460 -0.603 1.00 52.41 178 PRO A O 1
ATOM 1399 N N . VAL A 1 179 ? -27.848 -14.213 -2.004 1.00 55.31 179 VAL A N 1
ATOM 1400 C CA . VAL A 1 179 ? -28.666 -13.676 -3.090 1.00 55.31 179 VAL A CA 1
ATOM 1401 C C . VAL A 1 179 ? -30.058 -13.544 -2.490 1.00 55.31 179 VAL A C 1
ATOM 1403 O O . VAL A 1 179 ? -30.672 -14.546 -2.135 1.00 55.31 179 VAL A O 1
ATOM 1406 N N . ARG A 1 180 ? -30.513 -12.309 -2.256 1.00 51.59 180 ARG A N 1
ATOM 1407 C CA . ARG A 1 180 ? -31.927 -12.080 -1.985 1.00 51.59 180 ARG A CA 1
ATOM 1408 C C . ARG A 1 180 ? -32.646 -12.621 -3.212 1.00 51.59 180 ARG A C 1
ATOM 1410 O O . ARG A 1 180 ? -32.509 -12.036 -4.283 1.00 51.59 180 ARG A O 1
ATOM 1417 N N . ASP A 1 181 ? -33.316 -13.758 -3.054 1.00 46.75 181 ASP A N 1
ATOM 1418 C CA . ASP A 1 181 ? -34.414 -14.130 -3.930 1.00 46.75 181 ASP A CA 1
ATOM 1419 C C . ASP A 1 181 ? -35.392 -12.962 -3.839 1.00 46.75 181 ASP A C 1
ATOM 1421 O O . ASP A 1 181 ? -36.023 -12.754 -2.801 1.00 46.75 181 ASP A O 1
ATOM 1425 N N . ASP A 1 182 ? -35.401 -12.117 -4.868 1.00 48.16 182 ASP A N 1
ATOM 1426 C CA . ASP A 1 182 ? -36.480 -11.163 -5.075 1.00 48.16 182 ASP A CA 1
ATOM 1427 C C . ASP A 1 182 ? -37.751 -12.005 -5.276 1.00 48.16 182 ASP A C 1
ATOM 1429 O O . ASP A 1 182 ? -37.793 -12.806 -6.215 1.00 48.16 182 ASP A O 1
ATOM 1433 N N . PRO A 1 183 ? -38.767 -11.902 -4.400 1.00 56.19 183 PRO A N 1
ATOM 1434 C CA . PRO A 1 183 ? -40.068 -12.455 -4.711 1.00 56.19 183 PRO A CA 1
ATOM 1435 C C . PRO A 1 183 ? -40.767 -11.504 -5.694 1.00 56.19 183 PRO A C 1
ATOM 1437 O O . PRO A 1 183 ? -41.098 -10.382 -5.315 1.00 56.19 183 PRO A O 1
ATOM 1440 N N . ASP A 1 184 ? -40.945 -12.014 -6.917 1.00 45.09 184 ASP A N 1
ATOM 1441 C CA . ASP A 1 184 ? -41.842 -11.612 -8.021 1.00 45.09 184 ASP A CA 1
ATOM 1442 C C . ASP A 1 184 ? -41.841 -10.151 -8.525 1.00 45.09 184 ASP A C 1
ATOM 1444 O O . ASP A 1 184 ? -42.338 -9.229 -7.838 1.00 45.09 184 ASP A O 1
#

pLDDT: mean 72.55, std 19.47, range [34.09, 95.56]